Protein AF-A0AAD9D546-F1 (afdb_monomer)

pLDDT: mean 74.04, std 23.68, range [34.44, 97.94]

Radius of gyration: 30.93 Å; Cα contacts (8 Å, |Δi|>4): 298; chains: 1; bounding box: 87×45×92 Å

Solvent-accessible surface area (backbone atoms only — not comparable to full-atom values): 16638 Å² total; per-residue (Å²): 115,49,76,66,42,80,44,63,39,98,86,68,54,48,27,33,31,32,26,31,54,48,77,82,74,28,45,16,51,57,34,34,33,40,31,78,87,72,52,68,55,58,43,43,26,52,81,49,37,70,73,52,84,59,70,79,79,76,79,73,76,80,82,83,76,90,82,88,79,88,84,84,89,80,88,85,89,78,88,82,83,88,82,82,86,90,81,81,86,84,88,79,79,85,79,90,78,88,77,85,82,82,89,84,86,82,83,80,87,80,77,90,78,90,77,82,84,80,90,75,90,77,87,76,87,74,90,75,91,76,90,74,80,87,77,84,76,83,76,83,78,78,80,92,68,82,82,69,76,69,63,74,76,53,73,60,71,78,94,69,53,64,50,39,67,71,90,59,70,83,49,44,50,80,62,88,49,56,70,60,34,43,57,56,58,70,69,60,50,74,69,39,61,32,34,35,55,44,94,88,72,46,42,23,32,26,33,32,45,44,59,91,31,84,67,76,94,66,20,28,42,30,28,35,42,37,93,86,64,48,68,50,76,46,47,57,96,44,39,58,81,33,51,31,47,60,47,77,92,120

Secondary structure (DSSP, 8-state):
-EEEEEEE-TTS-EEEEEEEE-TTS-EEEEEEEEETTS-EEEEEEETTEESS----------------------------------------------------------------------------------------------TTGGGSS---S--PPTT-B---GGGEE--SSHHHHHHHHHT--TT-EEEEE-TTS-EEEEEEEEEEE-SSTT-EEEEE-STT--EEEEEGGGHHHHEEEEP---

Organism: NCBI:txid267567

Sequence (250 aa):
MVVSLPWTDHAGNAGHYTGEVNTLIQPHGSGAIQYDCGTVVKGSWNNGNPTARTSPVVEKEVIKKAVAVEAAKTDGAAATASGNAPTSRKKGDEKKSSSKPSNLPTKTKSSRKKSRGHSNNMAMEDKLSTTNATKSTSLTQPTAQPSLDRLSELDGPPNFDLVDTLNSTKYQIIESNPTKALQLIHQLRIHDFAWILRSSREWTYAIIADFPVESGEEVSIRFVIDKFGSTKTLKMKHWAKCIRLVDKSH

Foldseek 3Di:
DDWQCWAAAPVRFIFGKDDDADLLRAQAAWIWTQTPVRFIDGAGDDRNHHPDCPPRPPVPPPPDDDDDDDDDDDDDDDDDDDDDDDDDDDDDDDDDDDDDDDDDDDDDDDDDDDDDDDDDDDDDDDDDDDDDDDDDDDDDDDDDDDDDVVVVVPPPQPPAAQFDWDPDCPFWDQDPDLVVLLVVVVPDDAQAWKFFQDPVRTTTIWGWSDFPDCDDQQTWTKIQRHPVRDIDIDGSVCRSPTITHTDRPD

Nearest PDB structures (foldseek):
  9c5g-assembly1_A  TM=3.878E-01  e=3.536E-01  Rhizobium leguminosarum
  8tpk-assembly1_A  TM=4.345E-01  e=5.647E+00  Caulobacter vibrioides NA1000
  3dzo-assembly1_A  TM=3.990E-01  e=2.517E+00  Toxoplasma gondii

Structure (mmCIF, N/CA/C/O backbone):
data_AF-A0AAD9D546-F1
#
_entry.id   AF-A0AAD9D546-F1
#
loop_
_atom_site.group_PDB
_atom_site.id
_atom_site.type_symbol
_atom_site.label_atom_id
_atom_site.label_alt_id
_atom_site.label_comp_id
_atom_site.label_asym_id
_atom_site.label_entity_id
_atom_site.label_seq_id
_atom_site.pdbx_PDB_ins_code
_atom_site.Cartn_x
_atom_site.Cartn_y
_atom_site.Cartn_z
_atom_site.occupancy
_atom_site.B_iso_or_equiv
_atom_site.auth_seq_id
_atom_site.auth_comp_id
_atom_site.auth_asym_id
_atom_site.auth_atom_id
_atom_site.pdbx_PDB_model_num
ATOM 1 N N . MET A 1 1 ? -3.801 -7.000 -11.024 1.00 84.25 1 MET A N 1
ATOM 2 C CA . MET A 1 1 ? -3.022 -6.253 -12.030 1.00 84.25 1 MET A CA 1
ATOM 3 C C . MET A 1 1 ? -2.737 -4.863 -11.480 1.00 84.25 1 MET A C 1
ATOM 5 O O . MET A 1 1 ? -3.635 -4.291 -10.875 1.00 84.25 1 MET A O 1
ATOM 9 N N . VAL A 1 2 ? -1.512 -4.367 -11.633 1.00 87.50 2 VAL A N 1
ATOM 10 C CA . VAL A 1 2 ? -1.087 -3.000 -11.297 1.00 87.50 2 VAL A CA 1
ATOM 11 C C . VAL A 1 2 ? -0.909 -2.191 -12.578 1.00 87.50 2 VAL A C 1
ATOM 13 O O . VAL A 1 2 ? -0.609 -2.761 -13.630 1.00 87.50 2 VAL A O 1
ATOM 16 N N . VAL A 1 3 ? -1.082 -0.876 -12.479 1.00 92.75 3 VAL A N 1
ATOM 17 C CA . VAL A 1 3 ? -0.841 0.075 -13.569 1.00 92.75 3 VAL A CA 1
ATOM 18 C C . VAL A 1 3 ? 0.238 1.044 -13.105 1.00 92.75 3 VAL A C 1
ATOM 20 O O . VAL A 1 3 ? 0.103 1.629 -12.035 1.00 92.75 3 VAL A O 1
ATOM 23 N N . SER A 1 4 ? 1.298 1.196 -13.902 1.00 91.38 4 SER A N 1
ATOM 24 C CA . SER A 1 4 ? 2.386 2.156 -13.664 1.00 91.38 4 SER A CA 1
ATOM 25 C C . SER A 1 4 ? 3.130 2.005 -12.318 1.00 91.38 4 SER A C 1
ATOM 27 O O . SER A 1 4 ? 3.448 2.992 -11.659 1.00 91.38 4 SER A O 1
ATOM 29 N N . LEU A 1 5 ? 3.442 0.771 -11.908 1.00 92.38 5 LEU A N 1
ATOM 30 C CA . LEU A 1 5 ? 4.272 0.475 -10.734 1.00 92.38 5 LEU A CA 1
ATOM 31 C C . LEU A 1 5 ? 5.745 0.852 -11.004 1.00 92.38 5 LEU A C 1
ATOM 33 O O . LEU A 1 5 ? 6.353 0.226 -11.874 1.00 92.38 5 LEU A O 1
ATOM 37 N N . PRO A 1 6 ? 6.360 1.798 -10.271 1.00 94.88 6 PRO A N 1
ATOM 38 C CA . PRO A 1 6 ? 7.787 2.078 -10.409 1.00 94.88 6 PRO A CA 1
ATOM 39 C C . PRO A 1 6 ? 8.615 0.841 -10.037 1.00 94.88 6 PRO A C 1
ATOM 41 O O . PRO A 1 6 ? 8.446 0.263 -8.962 1.00 94.88 6 PRO A O 1
ATOM 44 N N . TRP A 1 7 ? 9.506 0.423 -10.934 1.00 96.19 7 TRP A N 1
ATOM 45 C CA . TRP A 1 7 ? 10.327 -0.773 -10.774 1.00 96.19 7 TRP A CA 1
ATOM 46 C C . TRP A 1 7 ? 11.736 -0.559 -11.326 1.00 96.19 7 TRP A C 1
ATOM 48 O O . TRP A 1 7 ? 11.926 0.088 -12.353 1.00 96.19 7 TRP A O 1
ATOM 58 N N . THR A 1 8 ? 12.730 -1.142 -10.659 1.00 95.69 8 THR A N 1
ATOM 59 C CA . THR A 1 8 ? 14.117 -1.187 -11.132 1.00 95.69 8 THR A CA 1
ATOM 60 C C . THR A 1 8 ? 14.511 -2.643 -11.307 1.00 95.69 8 THR A C 1
ATOM 62 O O . THR A 1 8 ? 14.408 -3.435 -10.369 1.00 95.69 8 THR A O 1
ATOM 65 N N . ASP A 1 9 ? 14.924 -3.017 -12.516 1.00 93.00 9 ASP A N 1
ATOM 66 C CA . ASP A 1 9 ? 15.379 -4.380 -12.778 1.00 93.00 9 ASP A CA 1
ATOM 67 C C . ASP A 1 9 ? 16.748 -4.673 -12.129 1.00 93.00 9 ASP A C 1
ATOM 69 O O . ASP A 1 9 ? 17.416 -3.797 -11.578 1.00 93.00 9 ASP A O 1
ATOM 73 N N . HIS A 1 10 ? 17.194 -5.930 -12.191 1.00 89.81 10 HIS A N 1
ATOM 74 C CA . HIS A 1 10 ? 18.485 -6.349 -11.628 1.00 89.81 10 HIS A CA 1
ATOM 75 C C . HIS A 1 10 ? 19.703 -5.698 -12.307 1.00 89.81 10 HIS A C 1
ATOM 77 O O . HIS A 1 10 ? 20.804 -5.754 -11.761 1.00 89.81 10 HIS A O 1
ATOM 83 N N . ALA A 1 11 ? 19.527 -5.115 -13.496 1.00 90.25 11 ALA A N 1
ATOM 84 C CA . ALA A 1 11 ? 20.565 -4.381 -14.207 1.00 90.25 11 ALA A CA 1
ATOM 85 C C . ALA A 1 11 ? 20.597 -2.891 -13.813 1.00 90.25 11 ALA A C 1
ATOM 87 O O . ALA A 1 11 ? 21.464 -2.160 -14.288 1.00 90.25 11 ALA A O 1
ATOM 88 N N . GLY A 1 12 ? 19.698 -2.445 -12.928 1.00 94.56 12 GLY A N 1
ATOM 89 C CA . GLY A 1 12 ? 19.617 -1.062 -12.469 1.00 94.56 12 GLY A CA 1
ATOM 90 C C . GLY A 1 12 ? 18.812 -0.150 -13.394 1.00 94.56 12 GLY A C 1
ATOM 91 O O . GLY A 1 12 ? 18.813 1.062 -13.184 1.00 94.56 12 GLY A O 1
ATOM 92 N N . ASN A 1 13 ? 18.118 -0.691 -14.399 1.00 94.75 13 ASN A N 1
ATOM 93 C CA . ASN A 1 13 ? 17.282 0.114 -15.283 1.00 94.75 13 ASN A CA 1
ATOM 94 C C . ASN A 1 13 ? 15.928 0.360 -14.613 1.00 94.75 13 ASN A C 1
ATOM 96 O O . ASN A 1 13 ? 15.206 -0.588 -14.288 1.00 94.75 13 ASN A O 1
ATOM 100 N N . ALA A 1 14 ? 15.593 1.632 -14.411 1.00 96.62 14 ALA A N 1
ATOM 101 C CA . ALA A 1 14 ? 14.315 2.053 -13.855 1.00 96.62 14 ALA A CA 1
ATOM 102 C C . ALA A 1 14 ? 13.243 2.206 -14.947 1.00 96.62 14 ALA A C 1
ATOM 104 O O . ALA A 1 14 ? 13.537 2.525 -16.105 1.00 96.62 14 ALA A O 1
ATOM 105 N N . GLY A 1 15 ? 11.997 1.935 -14.572 1.00 96.88 15 GLY A N 1
ATOM 106 C CA . GLY A 1 15 ? 10.837 2.072 -15.436 1.00 96.88 15 GLY A CA 1
ATOM 107 C C . GLY A 1 15 ? 9.519 1.891 -14.693 1.00 96.88 15 GLY A C 1
ATOM 108 O O . GLY A 1 15 ? 9.477 1.733 -13.473 1.00 96.88 15 GLY A O 1
ATOM 109 N N . HIS A 1 16 ? 8.433 1.879 -15.457 1.00 97.50 16 HIS A N 1
ATOM 110 C CA . HIS A 1 16 ? 7.070 1.745 -14.959 1.00 97.50 16 HIS A CA 1
ATOM 111 C C . HIS A 1 16 ? 6.459 0.443 -15.469 1.00 97.50 16 HIS A C 1
ATOM 113 O O . HIS A 1 16 ? 6.281 0.238 -16.672 1.00 97.50 16 HIS A O 1
ATOM 119 N N . TYR A 1 17 ? 6.159 -0.464 -14.546 1.00 97.31 17 TYR A N 1
ATOM 120 C CA . TYR A 1 17 ? 5.595 -1.773 -14.823 1.00 97.31 17 TYR A CA 1
ATOM 121 C C . TYR A 1 17 ? 4.063 -1.753 -14.778 1.00 97.31 17 TYR A C 1
ATOM 123 O O . TYR A 1 17 ? 3.446 -1.218 -13.861 1.00 97.31 17 TYR A O 1
ATOM 131 N N . THR A 1 18 ? 3.435 -2.391 -15.758 1.00 97.44 18 THR A N 1
ATOM 132 C CA . THR A 1 18 ? 1.991 -2.614 -15.828 1.00 97.44 18 THR A CA 1
ATOM 133 C C . THR A 1 18 ? 1.742 -4.095 -16.080 1.00 97.44 18 THR A C 1
ATOM 135 O O . THR A 1 18 ? 2.204 -4.644 -17.080 1.00 97.44 18 THR A O 1
ATOM 138 N N . GLY A 1 19 ? 1.021 -4.762 -15.181 1.00 96.81 19 GLY A N 1
ATOM 139 C CA . GLY A 1 19 ? 0.814 -6.206 -15.272 1.00 96.81 19 GLY A CA 1
ATOM 140 C C . GLY A 1 19 ? 0.468 -6.869 -13.949 1.00 96.81 19 GLY A C 1
ATOM 141 O O . GLY A 1 19 ? -0.010 -6.241 -13.005 1.00 96.81 19 GLY A O 1
ATOM 142 N N . GLU A 1 20 ? 0.664 -8.173 -13.881 1.00 96.00 20 GLU A N 1
ATOM 143 C CA . GLU A 1 20 ? 0.500 -8.952 -12.657 1.00 96.00 20 GLU A CA 1
ATOM 144 C C . GLU A 1 20 ? 1.692 -8.743 -11.705 1.00 96.00 20 GLU A C 1
ATOM 146 O O . GLU A 1 20 ? 2.807 -8.427 -12.124 1.00 96.00 20 GLU A O 1
ATOM 151 N N . VAL A 1 21 ? 1.459 -8.867 -10.400 1.00 96.25 21 VAL A N 1
ATOM 152 C CA . VAL A 1 21 ? 2.512 -8.805 -9.374 1.00 96.25 21 VAL A CA 1
ATOM 153 C C . VAL A 1 21 ? 2.274 -9.902 -8.347 1.00 96.25 21 VAL A C 1
ATOM 155 O O . VAL A 1 21 ? 1.139 -10.350 -8.169 1.00 96.25 21 VAL A O 1
ATOM 158 N N . ASN A 1 22 ? 3.342 -10.350 -7.690 1.00 94.31 22 ASN A N 1
ATOM 159 C CA . ASN A 1 22 ? 3.261 -11.326 -6.604 1.00 94.31 22 ASN A CA 1
ATOM 160 C C . ASN A 1 22 ? 2.893 -10.655 -5.260 1.00 94.31 22 ASN A C 1
ATOM 162 O O . ASN A 1 22 ? 2.715 -9.441 -5.171 1.00 94.31 22 ASN A O 1
ATOM 166 N N . THR A 1 23 ? 2.826 -11.444 -4.184 1.00 84.94 23 THR A N 1
ATOM 167 C CA . THR A 1 23 ? 2.506 -10.981 -2.815 1.00 84.94 23 THR A CA 1
ATOM 168 C C . THR A 1 23 ? 3.542 -10.028 -2.202 1.00 84.94 23 THR A C 1
ATOM 170 O O . THR A 1 23 ? 3.295 -9.430 -1.154 1.00 84.94 23 THR A O 1
ATOM 173 N N . LEU A 1 24 ? 4.707 -9.880 -2.840 1.00 86.06 24 LEU A N 1
ATOM 174 C CA . LEU A 1 24 ? 5.769 -8.949 -2.461 1.00 86.06 24 LEU A CA 1
ATOM 175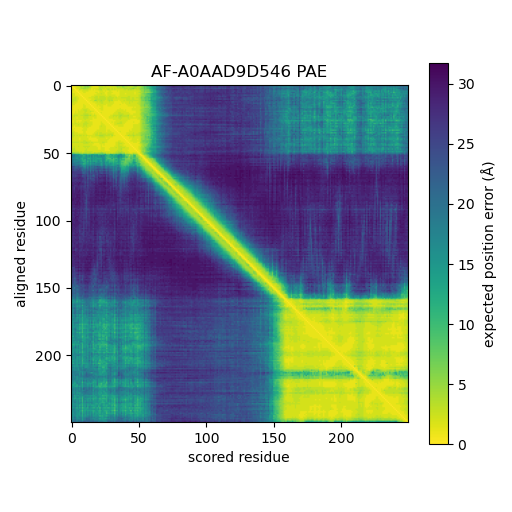 C C . LEU A 1 24 ? 5.752 -7.669 -3.311 1.00 86.06 24 LEU A C 1
ATOM 177 O O . LEU A 1 24 ? 6.693 -6.884 -3.229 1.00 86.06 24 LEU A O 1
ATOM 181 N N . ILE A 1 25 ? 4.709 -7.455 -4.124 1.00 91.12 25 ILE A N 1
ATOM 182 C CA . ILE A 1 25 ? 4.589 -6.312 -5.045 1.00 91.12 25 ILE A CA 1
ATOM 183 C C . ILE A 1 25 ? 5.750 -6.280 -6.059 1.00 91.12 25 ILE A C 1
ATOM 185 O O . ILE A 1 25 ? 6.207 -5.231 -6.500 1.00 91.12 25 ILE A O 1
ATOM 189 N N . GLN A 1 26 ? 6.241 -7.454 -6.459 1.00 95.38 26 GLN A N 1
ATOM 190 C CA . GLN A 1 26 ? 7.231 -7.576 -7.527 1.00 95.38 26 GLN A CA 1
ATOM 191 C C . GLN A 1 26 ? 6.532 -7.966 -8.834 1.00 95.38 26 GLN A C 1
ATOM 193 O O . GLN A 1 26 ? 5.638 -8.820 -8.792 1.00 95.38 26 GLN A O 1
ATOM 198 N N . PRO A 1 27 ? 6.954 -7.427 -9.994 1.00 97.19 27 PRO A N 1
ATOM 199 C CA . PRO A 1 27 ? 6.510 -7.887 -11.307 1.00 97.19 27 PRO A CA 1
ATOM 200 C C . PRO A 1 27 ? 6.536 -9.416 -11.421 1.00 97.19 27 PRO A C 1
ATOM 202 O O . PRO A 1 27 ? 7.573 -10.054 -11.209 1.00 97.19 27 PRO A O 1
ATOM 205 N N . HIS A 1 28 ? 5.390 -10.018 -11.723 1.00 97.25 28 HIS A N 1
ATOM 206 C CA . HIS A 1 28 ? 5.226 -11.468 -11.832 1.00 97.25 28 HIS A CA 1
ATOM 207 C C . HIS A 1 28 ? 4.102 -11.789 -12.827 1.00 97.25 28 HIS A C 1
ATOM 209 O O . HIS A 1 28 ? 3.230 -10.959 -13.026 1.00 97.25 28 HIS A O 1
ATOM 215 N N . GLY A 1 29 ? 4.080 -12.968 -13.445 1.00 96.00 29 GLY A N 1
ATOM 216 C CA . GLY A 1 29 ? 3.020 -13.333 -14.391 1.00 96.00 29 GLY A CA 1
ATOM 217 C C . GLY A 1 29 ? 3.121 -12.549 -15.700 1.00 96.00 29 GLY A C 1
ATOM 218 O O . GLY A 1 29 ? 4.219 -12.375 -16.218 1.00 96.00 29 GLY A O 1
ATOM 219 N N . SER A 1 30 ? 2.009 -12.101 -16.278 1.00 96.19 30 SER A N 1
ATOM 220 C CA . SER A 1 30 ? 2.028 -11.358 -17.553 1.00 96.19 30 SER A CA 1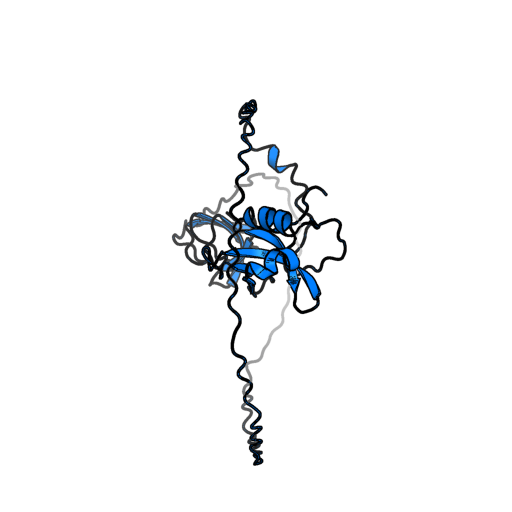
ATOM 221 C C . SER A 1 30 ? 2.086 -9.841 -17.345 1.00 96.19 30 SER A C 1
ATOM 223 O O . SER A 1 30 ? 1.305 -9.282 -16.571 1.00 96.19 30 SER A O 1
ATOM 225 N N . GLY A 1 31 ? 2.971 -9.149 -18.072 1.00 96.19 31 GLY A N 1
ATOM 226 C CA . GLY A 1 31 ? 3.080 -7.693 -17.976 1.00 96.19 31 GLY A CA 1
ATOM 227 C C . GLY A 1 31 ? 4.065 -7.033 -18.937 1.00 96.19 31 GLY A C 1
ATOM 228 O O . GLY A 1 31 ? 4.689 -7.668 -19.791 1.00 96.19 31 GLY A O 1
ATOM 229 N N . ALA A 1 32 ? 4.199 -5.721 -18.788 1.00 96.25 32 ALA A N 1
ATOM 230 C CA . ALA A 1 32 ? 5.093 -4.876 -19.561 1.00 96.25 32 ALA A CA 1
ATOM 231 C C . ALA A 1 32 ? 5.767 -3.842 -18.658 1.00 96.25 32 ALA A C 1
ATOM 233 O O . ALA A 1 32 ? 5.091 -3.221 -17.844 1.00 96.25 32 ALA A O 1
ATOM 234 N N . ILE A 1 33 ? 7.068 -3.621 -18.829 1.00 96.75 33 ILE A N 1
ATOM 235 C CA . ILE A 1 33 ? 7.764 -2.469 -18.246 1.00 96.75 33 ILE A CA 1
ATOM 236 C C . ILE A 1 33 ? 8.093 -1.468 -19.352 1.00 96.75 33 ILE A C 1
ATOM 238 O O . ILE A 1 33 ? 8.574 -1.855 -20.419 1.00 96.75 33 ILE A O 1
ATOM 242 N N . GLN A 1 34 ? 7.832 -0.191 -19.102 1.00 97.12 34 GLN A N 1
ATOM 243 C CA . GLN A 1 34 ? 8.332 0.917 -19.906 1.00 97.12 34 GLN A CA 1
ATOM 244 C C . GLN A 1 34 ? 9.497 1.554 -19.155 1.00 97.12 34 GLN A C 1
ATOM 246 O O . GLN A 1 34 ? 9.297 2.185 -18.121 1.00 97.12 34 GLN A O 1
ATOM 251 N N . TYR A 1 35 ? 10.711 1.347 -19.650 1.00 96.94 35 TYR A N 1
ATOM 252 C CA . TYR A 1 35 ? 11.911 1.951 -19.084 1.00 96.94 35 TYR A CA 1
ATOM 253 C C . TYR A 1 35 ? 11.980 3.444 -19.400 1.00 96.94 35 TYR A C 1
ATOM 255 O O . TYR A 1 35 ? 11.460 3.898 -20.422 1.00 96.94 35 TYR A O 1
ATOM 263 N N . ASP A 1 36 ? 12.715 4.189 -18.578 1.00 94.56 36 ASP A N 1
ATOM 264 C CA . ASP A 1 36 ? 12.902 5.636 -18.751 1.00 94.56 36 ASP A CA 1
ATOM 265 C C . ASP A 1 36 ? 13.620 5.990 -20.069 1.00 94.56 36 ASP A C 1
ATOM 267 O O . ASP A 1 36 ? 13.465 7.084 -20.603 1.00 94.56 36 ASP A O 1
ATOM 271 N N . CYS A 1 37 ? 14.357 5.040 -20.658 1.00 93.06 37 CYS A N 1
ATOM 272 C CA . CYS A 1 37 ? 14.958 5.176 -21.988 1.00 93.06 37 CYS A CA 1
ATOM 273 C C . CYS A 1 37 ? 13.957 5.013 -23.152 1.00 93.06 37 CYS A C 1
ATOM 275 O O . CYS A 1 37 ? 14.368 4.963 -24.310 1.00 93.06 37 CYS A O 1
ATOM 277 N N . GLY A 1 38 ? 12.660 4.861 -22.863 1.00 94.75 38 GLY A N 1
ATOM 278 C CA . GLY A 1 38 ? 11.594 4.645 -23.846 1.00 94.75 38 GLY A CA 1
ATOM 279 C C . GLY A 1 38 ? 11.465 3.199 -24.332 1.00 94.75 38 GLY A C 1
ATOM 280 O O . GLY A 1 38 ? 10.536 2.879 -25.071 1.00 94.75 38 GLY A O 1
ATOM 281 N N . THR A 1 39 ? 12.359 2.301 -23.910 1.00 94.12 39 THR A N 1
ATOM 282 C CA . THR A 1 39 ? 12.273 0.881 -24.273 1.00 94.12 39 THR A CA 1
ATOM 283 C C . THR A 1 39 ? 11.117 0.222 -23.528 1.00 94.12 39 THR A C 1
ATOM 285 O O . THR A 1 39 ? 11.025 0.322 -22.306 1.00 94.12 39 THR A O 1
ATOM 288 N N . VAL A 1 40 ? 10.262 -0.505 -24.248 1.00 95.12 40 VAL A N 1
ATOM 289 C CA . VAL A 1 40 ? 9.168 -1.279 -23.652 1.00 95.12 40 VAL A CA 1
ATOM 290 C C . VAL A 1 40 ? 9.487 -2.765 -23.747 1.00 95.12 40 VAL A C 1
ATOM 292 O O . VAL A 1 40 ? 9.638 -3.307 -24.841 1.00 95.12 40 VAL A O 1
ATOM 295 N N . VAL A 1 41 ? 9.554 -3.445 -22.604 1.00 94.38 41 VAL A N 1
ATOM 296 C CA . VAL A 1 41 ? 9.740 -4.899 -22.537 1.00 94.38 41 VAL A CA 1
ATOM 297 C C . VAL A 1 41 ? 8.442 -5.542 -22.075 1.00 94.38 41 VAL A C 1
ATOM 299 O O . VAL A 1 41 ? 8.024 -5.376 -20.931 1.00 94.38 41 VAL A O 1
ATOM 302 N N . LYS A 1 42 ? 7.804 -6.284 -22.985 1.00 95.56 42 LYS A N 1
ATOM 303 C CA . LYS A 1 42 ? 6.582 -7.062 -22.736 1.00 95.56 42 LYS A CA 1
ATOM 304 C C . LYS A 1 42 ? 6.931 -8.542 -22.599 1.00 95.56 42 LYS A C 1
ATOM 306 O O . LYS A 1 42 ? 7.755 -9.052 -23.363 1.00 95.56 42 LYS A O 1
ATOM 311 N N . GLY A 1 43 ? 6.284 -9.244 -21.675 1.00 94.81 43 GLY A N 1
ATOM 312 C CA . GLY A 1 43 ? 6.452 -10.688 -21.547 1.00 94.81 43 GLY A CA 1
ATOM 313 C C . GLY A 1 43 ? 5.943 -11.260 -20.233 1.00 94.81 43 GLY A C 1
ATOM 314 O O . GLY A 1 43 ? 5.167 -10.634 -19.511 1.00 94.81 43 GLY A O 1
ATOM 315 N N . SER A 1 44 ? 6.400 -12.475 -19.945 1.00 95.94 44 SER A N 1
ATOM 316 C CA . SER A 1 44 ? 6.228 -13.098 -18.637 1.00 95.94 44 SER A CA 1
ATOM 317 C C . SER A 1 44 ? 7.308 -12.609 -17.675 1.00 95.94 44 SER A C 1
ATOM 319 O O . SER A 1 44 ? 8.466 -12.449 -18.062 1.00 95.94 44 SER A O 1
ATOM 321 N N . TRP A 1 45 ? 6.929 -12.387 -16.425 1.00 96.00 45 TRP A N 1
ATOM 322 C CA . TRP A 1 45 ? 7.754 -11.882 -15.341 1.00 96.00 45 TRP A CA 1
ATOM 323 C C . TRP A 1 45 ? 7.771 -12.894 -14.201 1.00 96.00 45 TRP A C 1
ATOM 325 O O . TRP A 1 45 ? 6.766 -13.529 -13.892 1.00 96.00 45 TRP A O 1
ATOM 335 N N . ASN A 1 46 ? 8.917 -13.041 -13.548 1.00 96.00 46 ASN A N 1
ATOM 336 C CA . ASN A 1 46 ? 9.064 -13.880 -12.373 1.00 96.00 46 ASN A CA 1
ATOM 337 C C . ASN A 1 46 ? 9.921 -13.162 -11.330 1.00 96.00 46 ASN A C 1
ATOM 339 O O . ASN A 1 46 ? 11.133 -13.017 -11.501 1.00 96.00 46 ASN A O 1
ATOM 343 N N . ASN A 1 47 ? 9.271 -12.705 -10.258 1.00 95.50 47 ASN A N 1
ATOM 344 C CA . ASN A 1 47 ? 9.906 -12.064 -9.104 1.00 95.50 47 ASN A CA 1
ATOM 345 C C . ASN A 1 47 ? 10.807 -10.892 -9.525 1.00 95.50 47 ASN A C 1
ATOM 347 O O . ASN A 1 47 ? 11.979 -10.820 -9.158 1.00 95.50 47 ASN A O 1
ATOM 351 N N . GLY A 1 48 ? 10.261 -10.005 -10.359 1.00 94.56 48 GLY A N 1
ATOM 352 C CA . GLY A 1 48 ? 10.939 -8.804 -10.834 1.00 94.56 48 GLY A CA 1
ATOM 353 C C . GLY A 1 48 ? 11.786 -8.970 -12.092 1.00 94.56 48 GLY A C 1
ATOM 354 O O . GLY A 1 48 ? 12.352 -7.984 -12.558 1.00 94.56 48 GLY A O 1
ATOM 355 N N . ASN A 1 49 ? 11.878 -10.183 -12.648 1.00 94.06 49 ASN A N 1
ATOM 356 C CA . ASN A 1 49 ? 12.729 -10.475 -13.801 1.00 94.06 49 ASN A CA 1
ATOM 357 C C . ASN A 1 49 ? 11.917 -10.982 -15.001 1.00 94.06 49 ASN A C 1
ATOM 359 O O . ASN A 1 49 ? 11.099 -11.890 -14.828 1.00 94.06 49 ASN A O 1
ATOM 363 N N . PRO A 1 50 ? 12.152 -10.474 -16.222 1.00 93.00 50 PRO A N 1
ATOM 364 C CA . PRO A 1 50 ? 11.506 -11.003 -17.417 1.00 93.00 50 PRO A CA 1
ATOM 365 C C . PRO A 1 50 ? 12.005 -12.431 -17.704 1.00 93.00 50 PRO A C 1
ATOM 367 O O . PRO A 1 50 ? 13.208 -12.685 -17.769 1.00 93.00 50 PRO A O 1
ATOM 370 N N . THR A 1 51 ? 11.080 -13.384 -17.843 1.00 90.38 51 THR A N 1
ATOM 371 C CA . THR A 1 51 ? 11.365 -14.830 -17.951 1.00 90.38 51 THR A CA 1
ATOM 372 C C . THR A 1 51 ? 11.793 -15.244 -19.358 1.00 90.38 51 THR A C 1
ATOM 374 O O . THR A 1 51 ? 12.552 -16.194 -19.522 1.00 90.38 51 THR A O 1
ATOM 377 N N . ALA A 1 52 ? 11.352 -14.511 -20.377 1.00 75.75 52 ALA A N 1
ATOM 378 C CA . ALA A 1 52 ? 11.824 -14.661 -21.742 1.00 75.75 52 ALA A CA 1
ATOM 379 C C . ALA A 1 52 ? 12.371 -13.317 -22.211 1.00 75.75 52 ALA A C 1
ATOM 381 O O . ALA A 1 52 ? 11.707 -12.287 -22.079 1.00 75.75 52 ALA A O 1
ATOM 382 N N . ARG A 1 53 ? 13.575 -13.327 -22.792 1.00 62.25 53 ARG A N 1
ATOM 383 C CA . ARG A 1 53 ? 14.018 -12.218 -23.636 1.00 62.25 53 ARG A CA 1
ATOM 384 C C . ARG A 1 53 ? 13.148 -12.259 -24.883 1.00 62.25 53 ARG A C 1
ATOM 386 O O . ARG A 1 53 ? 13.531 -12.868 -25.878 1.00 62.25 53 ARG A O 1
ATOM 393 N N . THR A 1 54 ? 11.968 -11.652 -24.828 1.00 58.62 54 THR A N 1
ATOM 394 C CA . THR A 1 54 ? 11.309 -11.201 -26.046 1.00 58.62 54 THR A CA 1
ATOM 395 C C . THR A 1 54 ? 12.327 -10.270 -26.681 1.00 58.62 54 THR A C 1
ATOM 397 O O . THR A 1 54 ? 12.642 -9.227 -26.103 1.00 58.62 54 THR A O 1
ATOM 400 N N . SER A 1 55 ? 12.968 -10.712 -27.766 1.00 58.19 55 SER A N 1
ATOM 401 C CA . SER A 1 55 ? 13.927 -9.894 -28.501 1.00 58.19 55 SER A CA 1
ATOM 402 C C . SER A 1 55 ? 13.314 -8.508 -28.651 1.00 58.19 55 SER A C 1
ATOM 404 O O . SER A 1 55 ? 12.137 -8.447 -29.020 1.00 58.19 55 SER A O 1
ATOM 406 N N . PRO A 1 56 ? 14.032 -7.426 -28.297 1.00 58.69 56 PRO A N 1
ATOM 407 C CA . PRO A 1 56 ? 13.472 -6.092 -28.382 1.00 58.69 56 PRO A CA 1
ATOM 408 C C . PRO A 1 56 ? 12.957 -5.933 -29.803 1.00 58.69 56 PRO A C 1
ATOM 410 O O . PRO A 1 56 ? 13.737 -5.942 -30.759 1.00 58.69 56 PRO A O 1
ATOM 413 N N . VAL A 1 57 ? 11.634 -5.863 -29.947 1.00 56.97 57 VAL A N 1
ATOM 414 C CA . VAL A 1 57 ? 11.026 -5.395 -31.179 1.00 56.97 57 VAL A CA 1
ATOM 415 C C . VAL A 1 57 ? 11.367 -3.921 -31.160 1.00 56.97 57 VAL A C 1
ATOM 417 O O . VAL A 1 57 ? 10.648 -3.104 -30.595 1.00 56.97 57 VAL A O 1
ATOM 420 N N . VAL A 1 58 ? 12.564 -3.601 -31.655 1.00 61.34 58 VAL A N 1
ATOM 421 C CA . VAL A 1 58 ? 12.922 -2.240 -32.006 1.00 61.34 58 VAL A CA 1
ATOM 422 C C . VAL A 1 58 ? 11.990 -1.932 -33.159 1.00 61.34 58 VAL A C 1
ATOM 424 O O . VAL A 1 58 ? 12.297 -2.204 -34.320 1.00 61.34 58 VAL A O 1
ATOM 427 N N . GLU A 1 59 ? 10.803 -1.453 -32.816 1.00 59.91 59 GLU A N 1
ATOM 428 C CA . GLU A 1 59 ? 9.868 -0.851 -33.739 1.00 59.91 59 GLU A CA 1
ATOM 429 C C . GLU A 1 59 ? 10.552 0.444 -34.182 1.00 59.91 59 GLU A C 1
ATOM 431 O O . GLU A 1 59 ? 10.357 1.524 -33.635 1.00 59.91 59 GLU A O 1
ATOM 436 N N . LYS A 1 60 ? 11.514 0.297 -35.104 1.00 52.22 60 LYS A N 1
ATOM 437 C CA . LYS A 1 60 ? 12.082 1.408 -35.848 1.00 52.22 60 LYS A CA 1
ATOM 438 C C . LYS A 1 60 ? 10.924 1.935 -36.671 1.00 52.22 60 LYS A C 1
ATOM 440 O O . LYS A 1 60 ? 10.708 1.471 -37.790 1.00 52.22 60 LYS A O 1
ATOM 445 N N . GLU A 1 61 ? 10.171 2.873 -36.111 1.00 55.78 61 GLU A N 1
ATOM 446 C CA . GLU A 1 61 ? 9.330 3.741 -36.909 1.00 55.78 61 GLU A CA 1
ATOM 447 C C . GLU A 1 61 ? 10.226 4.373 -37.972 1.00 55.78 61 GLU A C 1
ATOM 449 O O . GLU A 1 61 ? 11.102 5.203 -37.717 1.00 55.78 61 GLU A O 1
ATOM 454 N N . VAL A 1 62 ? 10.041 3.891 -39.196 1.00 47.25 62 VAL A N 1
ATOM 455 C CA . VAL A 1 62 ? 10.614 4.449 -40.406 1.00 47.25 62 VAL A CA 1
ATOM 456 C C . VAL A 1 62 ? 9.899 5.777 -40.638 1.00 47.25 62 VAL A C 1
ATOM 458 O O . VAL A 1 62 ? 8.962 5.865 -41.428 1.00 47.25 62 VAL A O 1
ATOM 461 N N . ILE A 1 63 ? 10.349 6.836 -39.965 1.00 53.22 63 ILE A N 1
ATOM 462 C CA . ILE A 1 63 ? 10.014 8.208 -40.349 1.00 53.22 63 ILE A CA 1
ATOM 463 C C . ILE A 1 63 ? 10.827 8.524 -41.611 1.00 53.22 63 ILE A C 1
ATOM 465 O O . ILE A 1 63 ? 11.877 9.160 -41.587 1.00 53.22 63 ILE A O 1
ATOM 469 N N . LYS A 1 64 ? 10.348 8.029 -42.755 1.00 50.72 64 LYS A N 1
ATOM 470 C CA . LYS A 1 64 ? 10.712 8.558 -44.070 1.00 50.72 64 LYS A CA 1
ATOM 471 C C . LYS A 1 64 ? 9.818 9.760 -44.348 1.00 50.72 64 LYS A C 1
ATOM 473 O O . LYS A 1 64 ? 8.746 9.601 -44.923 1.00 50.72 64 LYS A O 1
ATOM 478 N N . LYS A 1 65 ? 10.281 10.964 -44.019 1.00 50.06 65 LYS A N 1
ATOM 479 C CA . LYS A 1 65 ? 9.939 12.156 -44.806 1.00 50.06 65 LYS A CA 1
ATOM 480 C C . LYS A 1 65 ? 11.186 12.997 -45.033 1.00 50.06 65 LYS A C 1
ATOM 482 O O . LYS A 1 65 ? 11.738 13.602 -44.125 1.00 50.06 65 LYS A O 1
ATOM 487 N N . ALA A 1 66 ? 11.614 12.955 -46.288 1.00 53.22 66 ALA A N 1
ATOM 488 C CA . ALA A 1 66 ? 12.633 13.792 -46.878 1.00 53.22 66 ALA A CA 1
ATOM 489 C C . ALA A 1 66 ? 12.131 15.234 -47.004 1.00 53.22 66 ALA A C 1
ATOM 491 O O . ALA A 1 66 ? 11.054 15.439 -47.557 1.00 53.22 66 ALA A O 1
ATOM 492 N N . VAL A 1 67 ? 12.948 16.201 -46.586 1.00 53.25 67 VAL A N 1
ATOM 493 C CA . VAL A 1 67 ? 13.159 17.459 -47.315 1.00 53.25 67 VAL A CA 1
ATOM 494 C C . VAL A 1 67 ? 14.630 17.826 -47.128 1.00 53.25 67 VAL A C 1
ATOM 496 O O . VAL A 1 67 ? 15.079 18.113 -46.023 1.00 53.25 67 VAL A O 1
ATOM 499 N N . ALA A 1 68 ? 15.378 17.745 -48.222 1.00 52.41 68 ALA A N 1
ATOM 500 C CA . ALA A 1 68 ? 16.717 18.291 -48.354 1.00 52.41 68 ALA A CA 1
ATOM 501 C C . ALA A 1 68 ? 16.608 19.761 -48.767 1.00 52.41 68 ALA A C 1
ATOM 503 O O . ALA A 1 68 ? 15.882 20.020 -49.719 1.00 52.4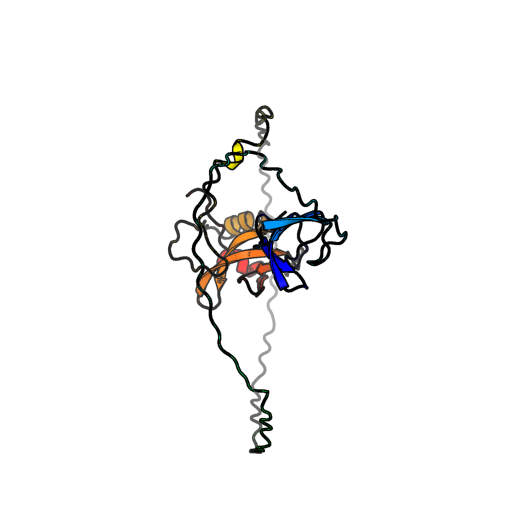1 68 ALA A O 1
ATOM 504 N N . VAL A 1 69 ? 17.351 20.664 -48.118 1.00 54.53 69 VAL A N 1
ATOM 505 C CA . VAL A 1 69 ? 18.112 21.750 -48.768 1.00 54.53 69 VAL A CA 1
ATOM 506 C C . VAL A 1 69 ? 19.310 22.103 -47.869 1.00 54.53 69 VAL A C 1
ATOM 508 O O . VAL A 1 69 ? 19.154 22.361 -46.679 1.00 54.53 69 VAL A O 1
ATOM 511 N N . GLU A 1 70 ? 20.485 22.021 -48.496 1.00 45.69 70 GLU A N 1
ATOM 512 C CA . GLU A 1 70 ? 21.778 22.704 -48.294 1.00 45.69 70 GLU A CA 1
ATOM 513 C C . GLU A 1 70 ? 21.805 23.982 -47.433 1.00 45.69 70 GLU A C 1
ATOM 515 O O . GLU A 1 70 ? 20.807 24.671 -47.296 1.00 45.69 70 GLU A O 1
ATOM 520 N N . ALA A 1 71 ? 22.915 24.513 -46.923 1.00 45.16 71 ALA A N 1
ATOM 521 C CA . ALA A 1 71 ? 24.319 24.154 -46.724 1.00 45.16 71 ALA A CA 1
ATOM 522 C C . ALA A 1 71 ? 24.904 25.359 -45.957 1.00 45.16 71 ALA A C 1
ATOM 524 O O . ALA A 1 71 ? 24.556 26.490 -46.282 1.00 45.16 71 ALA A O 1
ATOM 525 N N . ALA A 1 72 ? 25.811 25.161 -44.997 1.00 45.12 72 ALA A N 1
ATOM 526 C CA . ALA A 1 72 ? 26.839 26.158 -44.677 1.00 45.12 72 ALA A CA 1
ATOM 527 C C . ALA A 1 72 ? 27.908 25.577 -43.744 1.00 45.12 72 ALA A C 1
ATOM 529 O O . ALA A 1 72 ? 27.692 25.281 -42.574 1.00 45.12 72 ALA A O 1
ATOM 530 N N . LYS A 1 73 ? 29.075 25.444 -44.357 1.00 48.94 73 LYS A N 1
ATOM 531 C CA . LYS A 1 73 ? 30.434 25.300 -43.842 1.00 48.94 73 LYS A CA 1
ATOM 532 C C . LYS A 1 73 ? 30.757 26.331 -42.746 1.00 48.94 73 LYS A C 1
ATOM 534 O O . LYS A 1 73 ? 30.490 27.503 -42.970 1.00 48.94 73 LYS A O 1
ATOM 539 N N . THR A 1 74 ? 31.473 25.930 -41.694 1.00 43.22 74 THR A N 1
ATOM 540 C CA . THR A 1 74 ? 32.653 26.672 -41.201 1.00 43.22 74 THR A CA 1
ATOM 541 C C . THR A 1 74 ? 33.554 25.764 -40.374 1.00 43.22 74 THR A C 1
ATOM 543 O O . THR A 1 74 ? 33.128 25.154 -39.395 1.00 43.22 74 THR A O 1
ATOM 546 N N . ASP A 1 75 ? 34.805 25.715 -40.818 1.00 45.44 75 ASP A N 1
ATOM 547 C CA . ASP A 1 75 ? 35.980 25.140 -40.178 1.00 45.44 75 ASP A CA 1
ATOM 548 C C . ASP A 1 75 ? 36.350 25.869 -38.873 1.00 45.44 75 ASP A C 1
ATOM 550 O O . ASP A 1 75 ? 36.086 27.061 -38.717 1.00 45.44 75 ASP A O 1
ATOM 554 N N . GLY A 1 76 ? 37.032 25.175 -37.957 1.00 39.66 76 GLY A N 1
ATOM 555 C CA . GLY A 1 76 ? 37.584 25.792 -36.749 1.00 39.66 76 GLY A CA 1
ATOM 556 C C . GLY A 1 76 ? 38.312 24.809 -35.839 1.00 39.66 76 GLY A C 1
ATOM 557 O O . GLY A 1 76 ? 37.760 24.330 -34.855 1.00 39.66 76 GLY A O 1
ATOM 558 N N . ALA A 1 77 ? 39.556 24.498 -36.197 1.00 42.38 77 ALA A N 1
ATOM 559 C CA . ALA A 1 77 ? 40.495 23.671 -35.447 1.00 42.38 77 ALA A CA 1
ATOM 560 C C . ALA A 1 77 ? 41.003 24.337 -34.151 1.00 42.38 77 ALA A C 1
ATOM 562 O O . ALA A 1 77 ? 41.205 25.547 -34.130 1.00 42.38 77 ALA A O 1
ATOM 563 N N . ALA A 1 78 ? 41.319 23.531 -33.128 1.00 39.16 78 ALA A N 1
ATOM 564 C CA . ALA A 1 78 ? 42.679 23.350 -32.580 1.00 39.16 78 ALA A CA 1
ATOM 565 C C . ALA A 1 78 ? 42.676 22.823 -31.127 1.00 39.16 78 ALA A C 1
ATOM 567 O O . ALA A 1 78 ? 41.990 23.362 -30.270 1.00 39.16 78 ALA A O 1
ATOM 568 N N . ALA A 1 79 ? 43.485 21.771 -30.917 1.00 42.12 79 ALA A N 1
ATOM 569 C CA . ALA A 1 79 ? 44.346 21.423 -29.770 1.00 42.12 79 ALA A CA 1
ATOM 570 C C . ALA A 1 79 ? 43.972 21.942 -28.353 1.00 42.12 79 ALA A C 1
ATOM 572 O O . ALA A 1 79 ? 43.733 23.121 -28.137 1.00 42.12 79 ALA A O 1
ATOM 573 N N . THR A 1 80 ? 44.124 21.165 -27.272 1.00 41.03 80 THR A N 1
ATOM 574 C CA . THR A 1 80 ? 45.454 20.808 -26.740 1.00 41.03 80 THR A CA 1
ATOM 575 C C . THR A 1 80 ? 45.374 19.764 -25.607 1.00 41.03 80 THR A C 1
ATOM 577 O O . THR A 1 80 ? 44.481 19.782 -24.771 1.00 41.03 80 THR A O 1
ATOM 580 N N . ALA A 1 81 ? 46.371 18.883 -25.663 1.00 41.53 81 ALA A N 1
ATOM 581 C CA . ALA A 1 81 ? 46.974 17.905 -24.756 1.00 41.53 81 ALA A CA 1
ATOM 582 C C . ALA A 1 81 ? 46.696 17.832 -23.231 1.00 41.53 81 ALA A C 1
ATOM 584 O O . ALA A 1 81 ? 46.560 18.832 -22.540 1.00 41.53 81 ALA A O 1
ATOM 585 N N . SER A 1 82 ? 46.953 16.599 -22.747 1.00 38.75 82 SER A N 1
ATOM 586 C CA . SER A 1 82 ? 47.601 16.218 -21.469 1.00 38.75 82 SER A CA 1
ATOM 587 C C . SER A 1 82 ? 46.772 16.432 -20.191 1.00 38.75 82 SER A C 1
ATOM 589 O O . SER A 1 82 ? 46.169 17.472 -20.007 1.00 38.75 82 SER A O 1
ATOM 591 N N . GLY A 1 83 ? 46.707 15.539 -19.209 1.00 36.06 83 GLY A N 1
ATOM 592 C CA . GLY A 1 83 ? 47.507 14.378 -18.843 1.00 36.06 83 GLY A CA 1
ATOM 593 C C . GLY A 1 83 ? 47.185 14.024 -17.376 1.00 36.06 83 GLY A C 1
ATOM 594 O O . GLY A 1 83 ? 46.456 14.750 -16.707 1.00 36.06 83 GLY A O 1
ATOM 595 N N . ASN A 1 84 ? 47.796 12.941 -16.890 1.00 42.09 84 ASN A N 1
ATOM 596 C CA . ASN A 1 84 ? 47.940 12.522 -15.482 1.00 42.09 84 ASN A CA 1
ATOM 597 C C . ASN A 1 84 ? 46.834 11.657 -14.839 1.00 42.09 84 ASN A C 1
ATOM 599 O O . ASN A 1 84 ? 45.901 12.136 -14.210 1.00 42.09 84 ASN A O 1
ATOM 603 N N . ALA A 1 85 ? 47.030 10.343 -14.992 1.00 44.41 85 ALA A N 1
ATOM 604 C CA . ALA A 1 85 ? 47.495 9.385 -13.972 1.00 44.41 85 ALA A CA 1
ATOM 605 C C . ALA A 1 85 ? 46.834 9.307 -12.563 1.00 44.41 85 ALA A C 1
ATOM 607 O O . ALA A 1 85 ? 46.469 10.317 -11.969 1.00 44.41 85 ALA A O 1
ATOM 608 N N . PRO A 1 86 ? 46.779 8.090 -11.970 1.00 57.94 86 PRO A N 1
ATOM 609 C CA . PRO A 1 86 ? 46.067 7.792 -10.727 1.00 57.94 86 PRO A CA 1
ATOM 610 C C . PRO A 1 86 ? 46.959 7.880 -9.473 1.00 57.94 86 PRO A C 1
ATOM 612 O O . PRO A 1 86 ? 48.111 7.446 -9.474 1.00 57.94 86 PRO A O 1
ATOM 615 N N . THR A 1 87 ? 46.395 8.339 -8.356 1.00 48.50 87 THR A N 1
ATOM 616 C CA . THR A 1 87 ? 46.984 8.255 -7.005 1.00 48.50 87 THR A CA 1
ATOM 617 C C . THR A 1 87 ? 45.882 7.790 -6.042 1.00 48.50 87 THR A C 1
ATOM 619 O O . THR A 1 87 ? 44.800 8.355 -5.977 1.00 48.50 87 THR A O 1
ATOM 622 N N . SER A 1 88 ? 45.929 6.541 -5.582 1.00 43.16 88 SER A N 1
ATOM 623 C CA . SER A 1 88 ? 46.627 6.049 -4.389 1.00 43.16 88 SER A CA 1
ATOM 624 C C . SER A 1 88 ? 45.942 6.390 -3.050 1.00 43.16 88 SER A C 1
ATOM 626 O O . SER A 1 88 ? 45.794 7.531 -2.642 1.00 43.16 88 SER A O 1
ATOM 628 N N . ARG A 1 89 ? 45.607 5.303 -2.340 1.00 42.88 89 ARG A N 1
ATOM 629 C CA . ARG A 1 89 ? 45.737 5.097 -0.888 1.00 42.88 89 ARG A CA 1
ATOM 630 C C . ARG A 1 89 ? 45.100 6.132 0.053 1.00 42.88 89 ARG A C 1
ATOM 632 O O . ARG A 1 89 ? 45.700 7.149 0.380 1.00 42.88 89 ARG A O 1
ATOM 639 N N . LYS A 1 90 ? 44.058 5.685 0.764 1.00 49.56 90 LYS A N 1
ATOM 640 C CA . LYS A 1 90 ? 43.967 5.959 2.206 1.00 49.56 90 LYS A CA 1
ATOM 641 C C . LYS A 1 90 ? 43.504 4.725 2.982 1.00 49.56 90 LYS A C 1
ATOM 643 O O . LYS A 1 90 ? 42.320 4.452 3.120 1.00 49.56 90 LYS A O 1
ATOM 648 N N . LYS A 1 91 ? 44.502 3.978 3.466 1.00 44.97 91 LYS A N 1
ATOM 649 C CA . LYS A 1 91 ? 44.411 3.135 4.662 1.00 44.97 91 LYS A CA 1
ATOM 650 C C . LYS A 1 91 ? 44.178 4.073 5.849 1.00 44.97 91 LYS A C 1
ATOM 652 O O . LYS A 1 91 ? 44.942 5.020 6.023 1.00 44.97 91 LYS A O 1
ATOM 657 N N . GLY A 1 92 ? 43.134 3.818 6.625 1.00 45.25 92 GLY A N 1
ATOM 658 C CA . GLY A 1 92 ? 42.914 4.415 7.936 1.00 45.25 92 GLY A CA 1
ATOM 659 C C . GLY A 1 92 ? 42.811 3.288 8.948 1.00 45.25 92 GLY A C 1
ATOM 660 O O . GLY A 1 92 ? 41.756 2.674 9.071 1.00 45.25 92 GLY A O 1
ATOM 661 N N . ASP A 1 93 ? 43.940 2.997 9.585 1.00 43.53 93 ASP A N 1
ATOM 662 C CA . ASP A 1 93 ? 44.056 2.119 10.740 1.00 43.53 93 ASP A CA 1
ATOM 663 C C . ASP A 1 93 ? 43.357 2.713 11.976 1.00 43.53 93 ASP A C 1
ATOM 665 O O . ASP A 1 93 ? 43.284 3.927 12.159 1.00 43.53 93 ASP A O 1
ATOM 669 N N . GLU A 1 94 ? 42.886 1.789 12.812 1.00 42.62 94 GLU A N 1
ATOM 670 C CA . GLU A 1 94 ? 42.831 1.829 14.276 1.00 42.62 94 GLU A CA 1
ATOM 671 C C . GLU A 1 94 ? 42.301 3.081 14.998 1.00 42.62 94 GLU A C 1
ATOM 673 O O . GLU A 1 94 ? 42.963 4.110 15.114 1.00 42.62 94 GLU A O 1
ATOM 678 N N . LYS A 1 95 ? 41.219 2.869 15.761 1.00 45.00 95 LYS A N 1
ATOM 679 C CA . LYS A 1 95 ? 41.284 3.081 17.217 1.00 45.00 95 LYS A CA 1
ATOM 680 C C . LYS A 1 95 ? 40.277 2.217 17.978 1.00 45.00 95 LYS A C 1
ATOM 682 O O . LYS A 1 95 ? 39.073 2.446 17.967 1.00 45.00 95 LYS A O 1
ATOM 687 N N . LYS A 1 96 ? 40.844 1.238 18.690 1.00 45.00 96 LYS A N 1
ATOM 688 C CA . LYS A 1 96 ? 40.364 0.707 19.972 1.00 45.00 96 LYS A CA 1
ATOM 689 C C . LYS A 1 96 ? 39.893 1.852 20.880 1.00 45.00 96 LYS A C 1
ATOM 691 O O . LYS A 1 96 ? 40.686 2.732 21.205 1.00 45.00 96 LYS A O 1
ATOM 696 N N . SER A 1 97 ? 38.688 1.741 21.421 1.00 47.38 97 SER A N 1
ATOM 697 C CA . SER A 1 97 ? 38.390 2.234 22.767 1.00 47.38 97 SER A CA 1
ATOM 698 C C . SER A 1 97 ? 37.408 1.285 23.444 1.00 47.38 97 SER A C 1
ATOM 700 O O . SER A 1 97 ? 36.194 1.313 23.285 1.00 47.38 97 SER A O 1
ATOM 702 N N . SER A 1 98 ? 38.011 0.378 24.198 1.00 45.97 98 SER A N 1
ATOM 703 C CA . SER A 1 98 ? 37.402 -0.357 25.287 1.00 45.97 98 SER A CA 1
ATOM 704 C C . SER A 1 98 ? 36.924 0.604 26.377 1.00 45.97 98 SER A C 1
ATOM 706 O O . SER A 1 98 ? 37.742 1.302 26.974 1.00 45.97 98 SER A O 1
ATOM 708 N N . SER A 1 99 ? 35.642 0.553 26.719 1.00 49.66 99 SER A N 1
ATOM 709 C CA . SER A 1 99 ? 35.157 0.971 28.036 1.00 49.66 99 SER A CA 1
ATOM 710 C C . SER A 1 99 ? 34.003 0.071 28.489 1.00 49.66 99 SER A C 1
ATOM 712 O O . SER A 1 99 ? 32.833 0.288 28.194 1.00 49.66 99 SER A O 1
ATOM 714 N N . LYS A 1 100 ? 34.370 -0.973 29.246 1.00 50.53 100 LYS A N 1
ATOM 715 C CA . LYS A 1 100 ? 33.534 -1.522 30.327 1.00 50.53 100 LYS A CA 1
ATOM 716 C C . LYS A 1 100 ? 33.366 -0.430 31.395 1.00 50.53 100 LYS A C 1
ATOM 718 O O . LYS A 1 100 ? 34.346 0.252 31.693 1.00 50.53 100 LYS A O 1
ATOM 723 N N . PRO A 1 101 ? 32.172 -0.296 31.988 1.00 53.16 101 PRO A N 1
ATOM 724 C CA . PRO A 1 101 ? 31.987 -0.702 33.393 1.00 53.16 101 PRO A CA 1
ATOM 725 C C . PRO A 1 101 ? 30.699 -1.540 33.548 1.00 53.16 101 PRO A C 1
ATOM 727 O O . PRO A 1 101 ? 29.671 -1.243 32.957 1.00 53.16 101 PRO A O 1
ATOM 730 N N . SER A 1 102 ? 30.752 -2.744 34.118 1.00 42.28 102 SER A N 1
ATOM 731 C CA . SER A 1 102 ? 30.563 -3.042 35.549 1.00 42.28 102 SER A CA 1
ATOM 732 C C . SER A 1 102 ? 29.168 -2.711 36.110 1.00 42.28 102 SER A C 1
ATOM 734 O O . SER A 1 102 ? 28.843 -1.551 36.319 1.00 42.28 102 SER A O 1
ATOM 736 N N . ASN A 1 103 ? 28.455 -3.785 36.474 1.00 39.34 103 ASN A N 1
ATOM 737 C CA . ASN A 1 103 ? 27.548 -3.928 37.622 1.00 39.34 103 ASN A CA 1
ATOM 738 C C . ASN A 1 103 ? 26.269 -3.067 37.675 1.00 39.34 103 ASN A C 1
ATOM 740 O O . ASN A 1 103 ? 26.326 -1.890 37.991 1.00 39.34 103 ASN A O 1
ATOM 744 N N . LEU A 1 104 ? 25.090 -3.700 37.584 1.00 45.97 104 LEU A N 1
ATOM 745 C CA . LEU A 1 104 ? 24.349 -4.170 38.770 1.00 45.97 104 LEU A CA 1
ATOM 746 C C . LEU A 1 104 ? 23.022 -4.871 38.385 1.00 45.97 104 LEU A C 1
ATOM 748 O O . LEU A 1 104 ? 22.328 -4.415 37.479 1.00 45.97 104 LEU A O 1
ATOM 752 N N . PRO A 1 105 ? 22.627 -5.947 39.094 1.00 51.22 105 PRO A N 1
ATOM 753 C CA . PRO A 1 105 ? 21.342 -6.610 38.914 1.00 51.22 105 PRO A CA 1
ATOM 754 C C . PRO A 1 105 ? 20.300 -6.052 39.893 1.00 51.22 105 PRO A C 1
ATOM 756 O O . PRO A 1 105 ? 20.379 -6.295 41.098 1.00 51.22 105 PRO A O 1
ATOM 759 N N . THR A 1 106 ? 19.262 -5.380 39.401 1.00 44.59 106 THR A N 1
ATOM 760 C CA . THR A 1 106 ? 18.071 -5.089 40.211 1.00 44.59 106 THR A CA 1
ATOM 761 C C . THR A 1 106 ? 17.020 -6.170 39.991 1.00 44.59 106 THR A C 1
ATOM 763 O O . THR A 1 106 ? 16.215 -6.159 39.066 1.00 44.59 106 THR A O 1
ATOM 766 N N . LYS A 1 107 ? 17.043 -7.147 40.900 1.00 44.16 107 LYS A N 1
ATOM 767 C CA . LYS A 1 107 ? 15.909 -8.027 41.177 1.00 44.16 107 LYS A CA 1
ATOM 768 C C . LYS A 1 107 ? 14.778 -7.181 41.765 1.00 44.16 107 LYS A C 1
ATOM 770 O O . LYS A 1 107 ? 14.820 -6.865 42.950 1.00 44.16 107 LYS A O 1
ATOM 775 N N . THR A 1 108 ? 13.729 -6.908 41.002 1.00 41.88 108 THR A N 1
ATOM 776 C CA . THR A 1 108 ? 12.423 -6.549 41.572 1.00 41.88 108 THR A CA 1
ATOM 777 C C . THR A 1 108 ? 11.526 -7.778 41.557 1.00 41.88 108 THR A C 1
ATOM 779 O O . THR A 1 108 ? 10.838 -8.095 40.593 1.00 41.88 108 THR A O 1
ATOM 782 N N . LYS A 1 109 ? 11.566 -8.501 42.681 1.00 47.81 109 LYS A N 1
ATOM 783 C CA . LYS A 1 109 ? 10.483 -9.387 43.106 1.00 47.81 109 LYS A CA 1
ATOM 784 C C . LYS A 1 109 ? 9.286 -8.514 43.487 1.00 47.81 109 LYS A C 1
ATOM 786 O O . LYS A 1 109 ? 9.390 -7.738 44.427 1.00 47.81 109 LYS A O 1
ATOM 791 N N . SER A 1 110 ? 8.157 -8.676 42.812 1.00 49.56 110 SER A N 1
ATOM 792 C CA . SER A 1 110 ? 6.824 -8.296 43.300 1.00 49.56 110 SER A CA 1
ATOM 793 C C . SER A 1 110 ? 5.810 -8.784 42.273 1.00 49.56 110 SER A C 1
ATOM 795 O O . SER A 1 110 ? 6.036 -8.629 41.085 1.00 49.56 110 SER A O 1
ATOM 797 N N . SER A 1 111 ? 4.668 -9.363 42.587 1.00 51.38 111 SER A N 1
ATOM 798 C CA . SER A 1 111 ? 4.158 -10.068 43.750 1.00 51.38 111 SER A CA 1
ATOM 799 C C . SER A 1 111 ? 2.943 -10.830 43.210 1.00 51.38 111 SER A C 1
ATOM 801 O O . SER A 1 111 ? 2.328 -10.455 42.211 1.00 51.38 111 SER A O 1
ATOM 803 N N . ARG A 1 112 ? 2.627 -11.960 43.836 1.00 46.69 112 ARG A N 1
ATOM 804 C CA . ARG A 1 112 ? 1.414 -12.725 43.553 1.00 46.69 112 ARG A CA 1
ATOM 805 C C . ARG A 1 112 ? 0.188 -11.824 43.724 1.00 46.69 112 ARG A C 1
ATOM 807 O O . ARG A 1 112 ? 0.002 -11.278 44.808 1.00 46.69 112 ARG A O 1
ATOM 814 N N . LYS A 1 113 ? -0.748 -11.870 42.777 1.00 51.41 113 LYS A N 1
ATOM 815 C CA . LYS A 1 113 ? -2.16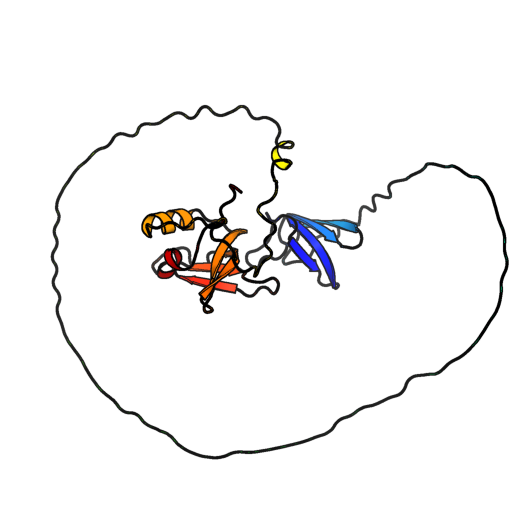6 -11.906 43.151 1.00 51.41 113 LYS A CA 1
ATOM 816 C C . LYS A 1 113 ? -2.956 -12.817 42.217 1.00 51.41 113 LYS A C 1
ATOM 818 O O . LYS A 1 113 ? -3.322 -12.462 41.106 1.00 51.41 113 LYS A O 1
ATOM 823 N N . LYS A 1 114 ? -3.175 -14.035 42.720 1.00 51.06 114 LYS A N 1
ATOM 824 C CA . LYS A 1 114 ? -4.290 -14.910 42.359 1.00 51.06 114 LYS A CA 1
ATOM 825 C C . LYS A 1 114 ? -5.593 -14.234 42.807 1.00 51.06 114 LYS A C 1
ATOM 827 O O . LYS A 1 114 ? -5.754 -13.986 43.997 1.00 51.06 114 LYS A O 1
ATOM 832 N N . SER A 1 115 ? -6.530 -14.070 41.888 1.00 56.25 115 SER A N 1
ATOM 833 C CA . SER A 1 115 ? -7.983 -14.088 42.123 1.00 56.25 115 SER A CA 1
ATOM 834 C C . SER A 1 115 ? -8.561 -14.745 40.867 1.00 56.25 115 SER A C 1
ATOM 836 O O . SER A 1 115 ? -8.479 -14.172 39.791 1.00 56.25 115 SER A O 1
ATOM 838 N N . ARG A 1 116 ? -8.849 -16.047 40.827 1.00 45.22 116 ARG A N 1
ATOM 839 C CA . ARG A 1 116 ? -9.850 -16.810 41.587 1.00 45.22 116 ARG A CA 1
ATOM 840 C C . ARG A 1 116 ? -11.259 -16.230 41.405 1.00 45.22 116 ARG A C 1
ATOM 842 O O . ARG A 1 116 ? -11.693 -15.429 42.214 1.00 45.22 116 ARG A O 1
ATOM 849 N N . GLY A 1 117 ? -11.911 -16.714 40.344 1.00 41.66 117 GLY A N 1
ATOM 850 C CA . GLY A 1 117 ? -13.341 -17.019 40.261 1.00 41.66 117 GLY A CA 1
ATOM 851 C C . GLY A 1 117 ? -14.307 -15.843 40.153 1.00 41.66 117 GLY A C 1
ATOM 852 O O . GLY A 1 117 ? -14.461 -15.096 41.107 1.00 41.66 117 GLY A O 1
ATOM 853 N N . HIS A 1 118 ? -15.066 -15.796 39.061 1.00 46.50 118 HIS A N 1
ATOM 854 C CA . HIS A 1 118 ? -16.480 -16.183 39.096 1.00 46.50 118 HIS A CA 1
ATOM 855 C C . HIS A 1 118 ? -16.930 -16.532 37.675 1.00 46.50 118 HIS A C 1
ATOM 857 O O . HIS A 1 118 ? -16.976 -15.682 36.790 1.00 46.50 118 HIS A O 1
ATOM 863 N N . SER A 1 119 ? -17.226 -17.816 37.474 1.00 49.09 119 SER A N 1
ATOM 864 C CA . SER A 1 119 ? -18.197 -18.250 36.479 1.00 49.09 119 SER A CA 1
ATOM 865 C C . SER A 1 119 ? -19.519 -17.552 36.775 1.00 49.09 119 SER A C 1
ATOM 867 O O . SER A 1 119 ? -19.898 -17.485 37.938 1.00 49.09 119 SER A O 1
ATOM 869 N N . ASN A 1 120 ? -20.219 -17.098 35.742 1.00 52.62 120 ASN A N 1
ATOM 870 C CA . ASN A 1 120 ? -21.674 -17.156 35.700 1.00 52.62 120 ASN A CA 1
ATOM 871 C C . ASN A 1 120 ? -22.099 -17.262 34.239 1.00 52.62 120 ASN A C 1
ATOM 873 O O . ASN A 1 120 ? -22.014 -16.312 33.464 1.00 52.62 120 ASN A O 1
ATOM 877 N N . ASN A 1 121 ? -22.534 -18.471 33.896 1.00 49.03 121 ASN A N 1
ATOM 878 C CA . ASN A 1 121 ? -23.447 -18.724 32.801 1.00 49.03 121 ASN A CA 1
ATOM 879 C C . ASN A 1 121 ? -24.738 -17.936 33.074 1.00 49.03 121 ASN A C 1
ATOM 881 O O . ASN A 1 121 ? -25.369 -18.148 34.106 1.00 49.03 121 ASN A O 1
ATOM 885 N N . MET A 1 122 ? -25.172 -17.097 32.139 1.00 53.50 122 MET A N 1
ATOM 886 C CA . MET A 1 122 ? -26.600 -16.889 31.910 1.00 53.50 122 MET A CA 1
ATOM 887 C C . MET A 1 122 ? -26.850 -17.053 30.421 1.00 53.50 122 MET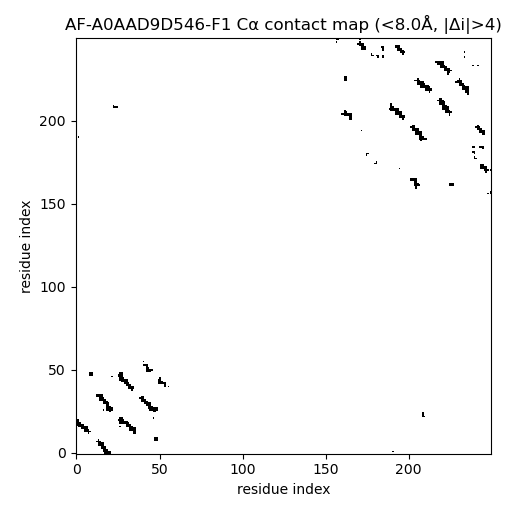 A C 1
ATOM 889 O O . MET A 1 122 ? -26.609 -16.156 29.618 1.00 53.50 122 MET A O 1
ATOM 893 N N . ALA A 1 123 ? -27.298 -18.258 30.081 1.00 49.81 123 ALA A N 1
ATOM 894 C CA . ALA A 1 123 ? -28.073 -18.493 28.887 1.00 49.81 123 ALA A CA 1
ATOM 895 C C . ALA A 1 123 ? -29.385 -17.710 29.028 1.00 49.81 123 ALA A C 1
ATOM 897 O O . ALA A 1 123 ? -30.153 -17.946 29.960 1.00 49.81 123 ALA A O 1
ATOM 898 N N . MET A 1 124 ? -29.622 -16.779 28.112 1.00 58.31 124 MET A N 1
ATOM 899 C CA . MET A 1 124 ? -30.970 -16.391 27.727 1.00 58.31 124 MET A CA 1
ATOM 900 C C . MET A 1 124 ? -31.092 -16.709 26.245 1.00 58.31 124 MET A C 1
ATOM 902 O O . MET A 1 124 ? -30.663 -15.953 25.376 1.00 58.31 124 MET A O 1
ATOM 906 N N . GLU A 1 125 ? -31.608 -17.908 25.988 1.00 47.47 125 GLU A N 1
ATOM 907 C CA . GLU A 1 125 ? -32.368 -18.165 24.780 1.00 47.47 125 GLU A CA 1
ATOM 908 C C . GLU A 1 125 ? -33.632 -17.317 24.878 1.00 47.47 125 GLU A C 1
ATOM 910 O O . GLU A 1 125 ? -34.485 -17.587 25.720 1.00 47.47 125 GLU A O 1
ATOM 915 N N . ASP A 1 126 ? -33.755 -16.311 24.019 1.00 42.56 126 ASP A N 1
ATOM 916 C CA . ASP A 1 126 ? -35.068 -15.821 23.640 1.00 42.56 126 ASP A CA 1
ATOM 917 C C . ASP A 1 126 ? -35.207 -15.868 22.126 1.00 42.56 126 ASP A C 1
ATOM 919 O O . ASP A 1 126 ? -34.474 -15.256 21.344 1.00 42.56 126 ASP A O 1
ATOM 923 N N . LYS A 1 127 ? -36.171 -16.702 21.750 1.00 51.28 127 LYS A N 1
ATOM 924 C CA . LYS A 1 127 ? -36.740 -16.858 20.427 1.00 51.28 127 LYS A CA 1
ATOM 925 C C . LYS A 1 127 ? -37.288 -15.512 19.983 1.00 51.28 127 LYS A C 1
ATOM 927 O O . LYS A 1 127 ? -38.138 -14.965 20.670 1.00 51.28 127 LYS A O 1
ATOM 932 N N . LEU A 1 128 ? -36.934 -15.069 18.783 1.00 48.94 128 LEU A N 1
ATOM 933 C CA . LEU A 1 128 ? -37.834 -14.265 17.961 1.00 48.94 128 LEU A CA 1
ATOM 934 C C . LEU A 1 128 ? -37.515 -14.503 16.488 1.00 48.94 128 LEU A C 1
ATOM 936 O O . LEU A 1 128 ? -36.586 -13.958 15.900 1.00 48.94 128 LEU A O 1
ATOM 940 N N . SER A 1 129 ? -38.335 -15.374 15.912 1.00 44.50 129 SER A N 1
ATOM 941 C CA . SER A 1 129 ? -38.604 -15.459 14.489 1.00 44.50 129 SER A CA 1
ATOM 942 C C . SER A 1 129 ? -38.994 -14.076 13.967 1.00 44.50 129 SER A C 1
ATOM 944 O O . SER A 1 129 ? -39.966 -13.489 14.435 1.00 44.50 129 SER A O 1
ATOM 946 N N . THR A 1 130 ? -38.294 -13.556 12.965 1.00 39.53 130 THR A N 1
ATOM 947 C CA . THR A 1 130 ? -38.874 -12.567 12.047 1.00 39.53 130 THR A CA 1
ATOM 948 C C . THR A 1 130 ? -38.310 -12.815 10.659 1.00 39.53 130 THR A C 1
ATOM 950 O O . THR A 1 130 ? -37.232 -12.368 10.280 1.00 39.53 130 THR A O 1
ATOM 953 N N . THR A 1 131 ? -39.082 -13.601 9.920 1.00 48.28 131 THR A N 1
ATOM 954 C CA . THR A 1 131 ? -39.099 -13.672 8.466 1.00 48.28 131 THR A CA 1
ATOM 955 C C . THR A 1 131 ? -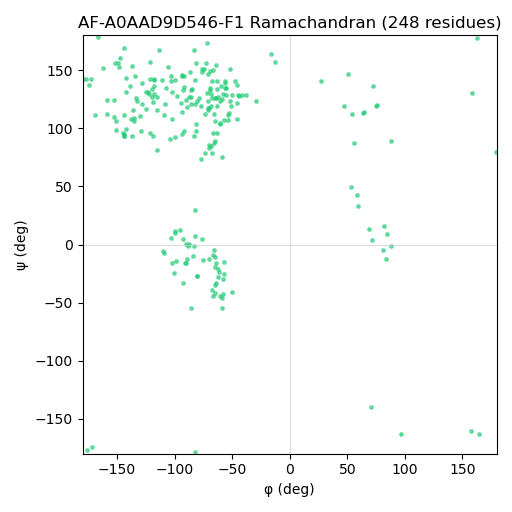39.249 -12.268 7.893 1.00 48.28 131 THR A C 1
ATOM 957 O O . THR A 1 131 ? -40.282 -11.647 8.120 1.00 48.28 131 THR A O 1
ATOM 960 N N . ASN A 1 132 ? -38.279 -11.791 7.114 1.00 46.47 132 ASN A N 1
ATOM 961 C CA . ASN A 1 132 ? -38.526 -10.708 6.170 1.00 46.47 132 ASN A CA 1
ATOM 962 C C . ASN A 1 132 ? -37.994 -11.079 4.789 1.00 46.47 132 ASN A C 1
ATOM 964 O O . ASN A 1 132 ? -36.798 -11.222 4.550 1.00 46.47 132 ASN A O 1
ATOM 968 N N . ALA A 1 133 ? -38.991 -11.278 3.934 1.00 41.12 133 ALA A N 1
ATOM 969 C CA . ALA A 1 133 ? -38.999 -11.523 2.512 1.00 41.12 133 ALA A CA 1
ATOM 970 C C . ALA A 1 133 ? -37.831 -10.919 1.721 1.00 41.12 133 ALA A C 1
ATOM 972 O O . ALA A 1 133 ? -37.636 -9.707 1.632 1.00 41.12 133 ALA A O 1
ATOM 973 N N . THR A 1 134 ? -37.158 -11.828 1.028 1.00 38.59 134 THR A N 1
ATOM 974 C CA . THR A 1 134 ? -36.417 -11.642 -0.211 1.00 38.59 134 THR A CA 1
ATOM 975 C C . THR A 1 134 ? -37.246 -10.829 -1.208 1.00 38.59 134 THR A C 1
ATOM 977 O O . THR A 1 134 ? -38.216 -11.329 -1.777 1.00 38.59 134 THR A O 1
ATOM 980 N N . LYS A 1 135 ? -36.866 -9.570 -1.446 1.00 41.25 135 LYS A N 1
ATOM 981 C CA . LYS A 1 135 ? -37.332 -8.801 -2.604 1.00 41.25 135 LYS A CA 1
ATOM 982 C C . LYS A 1 135 ? -36.195 -8.750 -3.617 1.00 41.25 135 LYS A C 1
ATOM 984 O O . LYS A 1 135 ? -35.320 -7.892 -3.554 1.00 41.25 135 LYS A O 1
ATOM 989 N N . SER A 1 136 ? -36.194 -9.734 -4.510 1.00 37.47 136 SER A N 1
ATOM 990 C CA . SER A 1 136 ? -35.322 -9.794 -5.679 1.00 37.47 136 SER A CA 1
ATOM 991 C C . SER A 1 136 ? -35.707 -8.674 -6.641 1.00 37.47 136 SER A C 1
ATOM 993 O O . SER A 1 136 ? -36.648 -8.804 -7.420 1.00 37.47 136 SER A O 1
ATOM 995 N N . THR A 1 137 ? -35.001 -7.551 -6.564 1.00 36.69 137 THR A N 1
ATOM 996 C CA . THR A 1 137 ? -35.055 -6.510 -7.591 1.00 36.69 137 THR A CA 1
ATOM 997 C C . THR A 1 137 ? -34.130 -6.941 -8.721 1.00 36.69 137 THR A C 1
ATOM 999 O O . THR A 1 137 ? -32.908 -6.882 -8.597 1.00 36.69 137 THR A O 1
ATOM 1002 N N . SER A 1 138 ? -34.719 -7.425 -9.811 1.00 38.06 138 SER A N 1
ATOM 1003 C CA . SER A 1 138 ? -34.036 -7.683 -11.074 1.00 38.06 138 SER A CA 1
ATOM 1004 C C . SER A 1 138 ? -33.457 -6.376 -11.618 1.00 38.06 138 SER A C 1
ATOM 1006 O O . SER A 1 138 ? -34.189 -5.525 -12.123 1.00 38.06 138 SER A O 1
ATOM 1008 N N . LEU A 1 139 ? -32.142 -6.214 -11.480 1.00 34.44 139 LEU A N 1
ATOM 1009 C CA . LEU A 1 139 ? -31.375 -5.160 -12.129 1.00 34.44 139 LEU A CA 1
ATOM 1010 C C . LEU A 1 139 ? -31.231 -5.498 -13.613 1.00 34.44 139 LEU A C 1
ATOM 1012 O O . LEU A 1 139 ? -30.576 -6.466 -13.992 1.00 34.44 139 LEU A O 1
ATOM 1016 N N . THR A 1 140 ? -31.875 -4.679 -14.434 1.00 35.72 140 THR A N 1
ATOM 1017 C CA . THR A 1 140 ? -31.708 -4.601 -15.881 1.00 35.72 140 THR A CA 1
ATOM 1018 C C . THR A 1 140 ? -30.227 -4.414 -16.209 1.00 35.72 140 THR A C 1
ATOM 1020 O O . THR A 1 140 ? -29.631 -3.395 -15.867 1.00 35.72 140 THR A O 1
ATOM 1023 N N . GLN A 1 141 ? -29.630 -5.422 -16.841 1.00 38.00 141 GLN A N 1
ATOM 1024 C CA . GLN A 1 141 ? -28.242 -5.425 -17.290 1.00 38.00 141 GLN A CA 1
ATOM 1025 C C . GLN A 1 141 ? -28.084 -4.443 -18.466 1.00 38.00 141 GLN A C 1
ATOM 1027 O O . GLN A 1 141 ? -28.717 -4.654 -19.504 1.00 38.00 141 GLN A O 1
ATOM 1032 N N . PRO A 1 142 ? -27.271 -3.375 -18.347 1.00 40.88 142 PRO A N 1
ATOM 1033 C CA . PRO A 1 142 ? -26.995 -2.493 -19.468 1.00 40.88 142 PRO A CA 1
ATOM 1034 C C . PRO A 1 142 ? -26.148 -3.223 -20.509 1.00 40.88 142 PRO A C 1
ATOM 1036 O O . PRO A 1 142 ? -25.170 -3.901 -20.187 1.00 40.88 142 PRO A O 1
ATOM 1039 N N . THR A 1 143 ? -26.564 -3.065 -21.758 1.00 41.25 143 THR A N 1
ATOM 1040 C CA . THR A 1 143 ? -25.941 -3.552 -22.984 1.00 41.25 143 THR A CA 1
ATOM 1041 C C . THR A 1 143 ? -24.430 -3.324 -22.991 1.00 41.25 143 THR A C 1
ATOM 1043 O O . THR A 1 143 ? -23.955 -2.209 -22.778 1.00 41.25 143 THR A O 1
ATOM 1046 N N . ALA A 1 144 ? -23.681 -4.394 -23.261 1.00 50.06 144 ALA A N 1
ATOM 1047 C CA . ALA A 1 144 ? -22.236 -4.376 -23.428 1.00 50.06 144 ALA A CA 1
ATOM 1048 C C . ALA A 1 144 ? -21.844 -3.459 -24.598 1.00 50.06 144 ALA A C 1
ATOM 1050 O O . ALA A 1 144 ? -22.007 -3.819 -25.763 1.00 50.06 144 ALA A O 1
ATOM 1051 N N . GLN A 1 145 ? -21.331 -2.272 -24.279 1.00 47.81 145 GLN A N 1
ATOM 1052 C CA . GLN A 1 145 ? -20.605 -1.423 -25.219 1.00 47.81 145 GLN A CA 1
ATOM 1053 C C . GLN A 1 145 ? -19.092 -1.522 -24.955 1.00 47.81 145 GLN A C 1
ATOM 1055 O O . GLN A 1 145 ? -18.682 -1.721 -23.807 1.00 47.81 145 GLN A O 1
ATOM 1060 N N . PRO A 1 146 ? -18.263 -1.451 -26.013 1.00 45.44 146 PRO A N 1
ATOM 1061 C CA . PRO A 1 146 ? -16.826 -1.701 -25.951 1.00 45.44 146 PRO A CA 1
ATOM 1062 C C . PRO A 1 146 ? -16.095 -0.694 -25.050 1.00 45.44 146 PRO A C 1
ATOM 1064 O O . PRO A 1 146 ? -16.294 0.514 -25.104 1.00 45.44 146 PRO A O 1
ATOM 1067 N N . SER A 1 147 ? -15.232 -1.240 -24.201 1.00 49.50 147 SER A N 1
ATOM 1068 C CA . SER A 1 147 ? -14.715 -0.700 -22.942 1.00 49.50 147 SER A CA 1
ATOM 1069 C C . SER A 1 147 ? -13.549 0.296 -23.044 1.00 49.50 147 SER A C 1
ATOM 1071 O O . SER A 1 147 ? -12.727 0.336 -22.129 1.00 49.50 147 SER A O 1
ATOM 1073 N N . LEU A 1 148 ? -13.427 1.070 -24.127 1.00 44.09 148 LEU A N 1
ATOM 1074 C CA . LEU A 1 148 ? -12.283 1.982 -24.312 1.00 44.09 148 LEU A CA 1
ATOM 1075 C C . LEU A 1 148 ? -12.570 3.453 -23.980 1.00 44.09 148 LEU A C 1
ATOM 1077 O O . LEU A 1 148 ? -11.655 4.139 -23.537 1.00 44.09 148 LEU A O 1
ATOM 1081 N N . ASP A 1 149 ? -13.824 3.904 -24.038 1.00 39.97 149 ASP A N 1
ATOM 1082 C CA . ASP A 1 149 ? -14.182 5.291 -23.681 1.00 39.97 149 ASP A CA 1
ATOM 1083 C C . ASP A 1 149 ? -14.379 5.514 -22.169 1.00 39.97 149 ASP A C 1
ATOM 1085 O O . ASP A 1 149 ? -14.604 6.633 -21.716 1.00 39.97 149 ASP A O 1
ATOM 1089 N N . ARG A 1 150 ? -14.240 4.461 -21.351 1.00 45.72 150 ARG A N 1
ATOM 1090 C CA . ARG A 1 150 ? -14.341 4.544 -19.881 1.00 45.72 150 ARG A CA 1
ATOM 1091 C C . ARG A 1 150 ? -13.022 4.884 -19.179 1.00 45.72 150 ARG A C 1
ATOM 1093 O O . ARG A 1 150 ? -12.991 4.939 -17.954 1.00 45.72 150 ARG A O 1
ATOM 1100 N N . LEU A 1 151 ? -11.939 5.074 -19.933 1.00 43.38 151 LEU A N 1
ATOM 1101 C CA . LEU A 1 151 ? -10.630 5.460 -19.393 1.00 43.38 151 LEU A CA 1
ATOM 1102 C C . LEU A 1 151 ? -10.446 6.983 -19.296 1.00 43.38 151 LEU A C 1
ATOM 1104 O O . LEU A 1 151 ? -9.527 7.432 -18.623 1.00 43.38 151 LEU A O 1
ATOM 1108 N N . SER A 1 152 ? -11.333 7.763 -19.920 1.00 45.66 152 SER A N 1
ATOM 1109 C CA . SER A 1 152 ? -11.276 9.232 -19.978 1.00 45.66 152 SER A CA 1
ATOM 1110 C C . SER A 1 152 ? -12.007 9.926 -18.822 1.00 45.66 152 SER A C 1
ATOM 1112 O O . SER A 1 152 ? -11.801 11.110 -18.594 1.00 45.66 152 SER A O 1
ATOM 1114 N N . GLU A 1 153 ? -12.864 9.196 -18.099 1.00 46.38 153 GLU A N 1
ATOM 1115 C CA . GLU A 1 153 ? -13.550 9.654 -16.875 1.00 46.38 153 GLU A CA 1
ATOM 1116 C C . GLU A 1 153 ? -12.756 9.276 -15.605 1.00 46.38 153 GLU A C 1
ATOM 1118 O O . GLU A 1 153 ? -13.194 9.516 -14.483 1.00 46.38 153 GLU A O 1
ATOM 1123 N N . LEU A 1 154 ? -11.555 8.703 -15.781 1.00 45.91 154 LEU A N 1
ATOM 1124 C CA . LEU A 1 154 ? -10.498 8.747 -14.778 1.00 45.91 154 LEU A CA 1
ATOM 1125 C C . LEU A 1 154 ? -9.851 10.137 -14.828 1.00 45.91 154 LEU A C 1
ATOM 1127 O O . LEU A 1 154 ? -8.705 10.280 -15.257 1.00 45.91 154 LEU A O 1
ATOM 1131 N N . ASP A 1 155 ? -10.547 11.155 -14.322 1.00 47.94 155 ASP A N 1
ATOM 1132 C CA . ASP A 1 155 ? -9.801 12.115 -13.511 1.00 47.94 155 ASP A CA 1
ATOM 1133 C C . ASP A 1 155 ? -9.320 11.258 -12.337 1.00 47.94 155 ASP A C 1
ATOM 1135 O O . ASP A 1 155 ? -10.115 10.796 -11.512 1.00 47.94 155 ASP A O 1
ATOM 1139 N N . GLY A 1 156 ? -8.078 10.776 -12.455 1.00 49.75 156 GLY A N 1
ATOM 1140 C CA . GLY A 1 156 ? -7.551 9.722 -11.601 1.00 49.75 156 GLY A CA 1
ATOM 1141 C C . GLY A 1 156 ? -7.773 10.098 -10.139 1.00 49.75 156 GLY A C 1
ATOM 1142 O O . GLY A 1 156 ? -7.811 11.291 -9.830 1.00 49.75 156 GLY A O 1
ATOM 1143 N N . PRO A 1 157 ? -7.932 9.114 -9.230 1.00 57.75 157 PRO A N 1
ATOM 1144 C CA . PRO A 1 157 ? -7.993 9.430 -7.811 1.00 57.75 157 PRO A CA 1
ATOM 1145 C C . PRO A 1 157 ? -6.869 10.423 -7.492 1.00 57.75 157 PRO A C 1
ATOM 1147 O O . PRO A 1 157 ? -5.778 10.246 -8.045 1.00 57.75 157 PRO A O 1
ATOM 1150 N N . PRO A 1 158 ? -7.136 11.461 -6.678 1.00 65.31 158 PRO A N 1
ATOM 1151 C CA . PRO A 1 158 ? -6.180 12.520 -6.368 1.00 65.31 158 PRO A CA 1
ATOM 1152 C C . PRO A 1 158 ? -4.776 11.941 -6.232 1.00 65.31 158 PRO A C 1
ATOM 1154 O O . PRO A 1 158 ? -4.620 10.936 -5.537 1.00 65.31 158 PRO A O 1
ATOM 1157 N N . ASN A 1 159 ? -3.812 12.534 -6.951 1.00 80.81 159 ASN A N 1
ATOM 1158 C CA . ASN A 1 159 ? -2.415 12.095 -7.056 1.00 80.81 159 ASN A CA 1
ATOM 1159 C C . ASN A 1 159 ? -1.750 12.055 -5.670 1.00 80.81 159 ASN A C 1
ATOM 1161 O O . ASN A 1 159 ? -1.003 12.959 -5.306 1.00 80.81 159 ASN A O 1
ATOM 1165 N N . PHE A 1 160 ? -2.082 11.038 -4.882 1.00 89.25 160 PHE A N 1
ATOM 1166 C CA . PHE A 1 160 ? -1.486 10.744 -3.597 1.00 89.25 160 PHE A CA 1
ATOM 1167 C C . PHE A 1 160 ? -0.377 9.737 -3.823 1.00 89.25 160 PHE A C 1
ATOM 1169 O O . PHE A 1 160 ? -0.612 8.625 -4.309 1.00 89.25 160 PHE A O 1
ATOM 1176 N N . ASP A 1 161 ? 0.822 10.118 -3.417 1.00 90.62 161 ASP A N 1
ATOM 1177 C CA . ASP A 1 161 ? 1.942 9.206 -3.346 1.00 90.62 161 ASP A CA 1
ATOM 1178 C C . ASP A 1 161 ? 1.873 8.390 -2.050 1.00 90.62 161 ASP A C 1
ATOM 1180 O O . ASP A 1 161 ? 1.271 8.770 -1.038 1.00 90.62 161 ASP A O 1
ATOM 1184 N N . LEU A 1 162 ? 2.504 7.214 -2.058 1.00 91.19 162 LEU A N 1
ATOM 1185 C CA . LEU A 1 162 ? 2.705 6.463 -0.820 1.00 91.19 162 LEU A CA 1
ATOM 1186 C C . LEU A 1 162 ? 3.453 7.345 0.187 1.00 91.19 162 LEU A C 1
ATOM 1188 O O . LEU A 1 162 ? 4.420 8.010 -0.179 1.00 91.19 162 LEU A O 1
ATOM 1192 N N . VAL A 1 163 ? 3.063 7.257 1.464 1.00 90.62 163 VAL A N 1
ATOM 1193 C CA . VAL A 1 163 ? 3.524 8.102 2.591 1.00 90.62 163 VAL A CA 1
ATOM 1194 C C . VAL A 1 163 ? 2.794 9.437 2.724 1.00 90.62 163 VAL A C 1
ATOM 1196 O O . VAL A 1 163 ? 2.887 10.031 3.801 1.00 90.62 163 VAL A O 1
ATOM 1199 N N . ASP A 1 164 ? 2.015 9.880 1.734 1.00 92.69 164 ASP A N 1
ATOM 1200 C CA . ASP A 1 164 ? 1.324 11.164 1.842 1.00 92.69 164 ASP A CA 1
ATOM 1201 C C . ASP A 1 164 ? 0.470 11.230 3.104 1.00 92.69 164 ASP A C 1
ATOM 1203 O O . ASP A 1 164 ? -0.310 10.325 3.426 1.00 92.69 164 ASP A O 1
ATOM 1207 N N . THR A 1 165 ? 0.668 12.309 3.859 1.00 94.19 165 THR A N 1
ATOM 1208 C CA . THR A 1 165 ? -0.091 12.586 5.070 1.00 94.19 165 THR A CA 1
ATOM 1209 C C . THR A 1 165 ? -1.382 13.286 4.704 1.00 94.19 165 THR A C 1
ATOM 1211 O O . THR A 1 165 ? -1.399 14.247 3.933 1.00 94.19 165 THR A O 1
ATOM 1214 N N . LEU A 1 166 ? -2.481 12.827 5.289 1.00 88.38 166 LEU A N 1
ATOM 1215 C CA . LEU A 1 166 ? -3.770 13.439 5.033 1.00 88.38 166 LEU A CA 1
ATOM 1216 C C . LEU A 1 166 ? -3.864 14.828 5.679 1.00 88.38 166 LEU A C 1
ATOM 1218 O O . LEU A 1 166 ? -3.947 14.946 6.901 1.00 88.38 166 LEU A O 1
ATOM 1222 N N . ASN A 1 167 ? -3.995 15.857 4.844 1.00 87.31 167 ASN A N 1
ATOM 1223 C CA . ASN A 1 167 ? -4.240 17.227 5.302 1.00 87.31 167 ASN A CA 1
ATOM 1224 C C . ASN A 1 167 ? -5.741 17.567 5.398 1.00 87.31 167 ASN A C 1
ATOM 1226 O O . ASN A 1 167 ? -6.114 18.549 6.034 1.00 87.31 167 ASN A O 1
ATOM 1230 N N . SER A 1 168 ? -6.616 16.770 4.772 1.00 90.38 168 SER A N 1
ATOM 1231 C CA . SER A 1 168 ? -8.060 17.026 4.701 1.00 90.38 168 SER A CA 1
ATOM 1232 C C . SER A 1 168 ? -8.879 15.745 4.803 1.00 90.38 168 SER A C 1
ATOM 1234 O O . SER A 1 168 ? -8.654 14.796 4.061 1.00 90.38 168 SER A O 1
ATOM 1236 N N . THR A 1 169 ? -9.899 15.735 5.662 1.00 92.12 169 THR A N 1
ATOM 1237 C CA . THR A 1 169 ? -10.830 14.602 5.821 1.00 92.12 169 THR A CA 1
ATOM 1238 C C . THR A 1 169 ? -11.710 14.347 4.600 1.00 92.12 169 THR A C 1
ATOM 1240 O O . THR A 1 169 ? -12.382 13.324 4.562 1.00 92.12 169 THR A O 1
ATOM 1243 N N . LYS A 1 170 ? -11.696 15.240 3.603 1.00 91.81 170 LYS A N 1
ATOM 1244 C CA . LYS A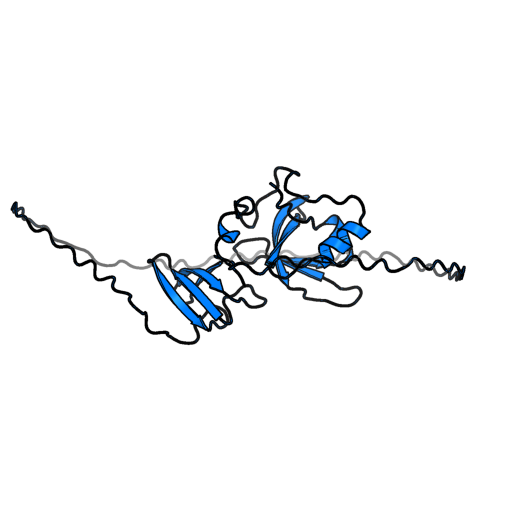 1 170 ? -12.504 15.147 2.379 1.00 91.81 170 LYS A CA 1
ATOM 1245 C C . LYS A 1 170 ? -12.256 13.860 1.580 1.00 91.81 170 LYS A C 1
ATOM 1247 O O . LYS A 1 170 ? -13.165 13.366 0.938 1.00 91.81 170 LYS A O 1
ATOM 1252 N N . TYR A 1 171 ? -11.051 13.298 1.650 1.00 92.25 171 TYR A N 1
ATOM 1253 C CA . TYR A 1 171 ? -10.674 12.090 0.899 1.00 92.25 171 TYR A CA 1
ATOM 1254 C C . TYR A 1 171 ? -10.825 10.796 1.707 1.00 92.25 171 TYR A C 1
ATOM 1256 O O . TYR A 1 171 ? -10.279 9.753 1.335 1.00 92.25 171 TYR A O 1
ATOM 1264 N N . GLN A 1 172 ? -11.503 10.864 2.856 1.00 94.31 172 GLN A N 1
ATOM 1265 C CA . GLN A 1 172 ? -11.670 9.740 3.766 1.00 94.31 172 GLN A CA 1
ATOM 1266 C C . GLN A 1 172 ? -13.140 9.437 3.994 1.00 94.31 172 GLN A C 1
ATOM 1268 O O . GLN A 1 172 ? -13.902 10.288 4.449 1.00 94.31 172 GLN A O 1
ATOM 1273 N N . ILE A 1 173 ? -13.500 8.170 3.829 1.00 95.62 173 ILE A N 1
ATOM 1274 C CA . ILE A 1 173 ? -14.791 7.670 4.286 1.00 95.62 173 ILE A CA 1
ATOM 1275 C C . ILE A 1 173 ? -14.667 7.386 5.787 1.00 95.62 173 ILE A C 1
ATOM 1277 O O . ILE A 1 173 ? -14.126 6.358 6.208 1.00 95.62 173 ILE A O 1
ATOM 1281 N N . ILE A 1 174 ? -15.125 8.334 6.609 1.00 95.81 174 ILE A N 1
ATOM 1282 C CA . ILE A 1 174 ? -15.144 8.207 8.070 1.00 95.81 174 ILE A CA 1
ATOM 1283 C C . ILE A 1 174 ? -16.490 7.622 8.491 1.00 95.81 174 ILE A C 1
ATOM 1285 O O . ILE A 1 174 ? -17.485 8.329 8.632 1.00 95.81 174 ILE A O 1
ATOM 1289 N N . GLU A 1 175 ? -16.509 6.313 8.712 1.00 97.12 175 GLU A N 1
ATOM 1290 C CA . GLU A 1 175 ? -17.693 5.624 9.209 1.00 97.12 175 GLU A CA 1
ATOM 1291 C C . GLU A 1 175 ? -17.742 5.679 10.744 1.00 97.12 175 GLU A C 1
ATOM 1293 O O . GLU A 1 175 ? -16.786 5.311 11.427 1.00 97.12 175 GLU A O 1
ATOM 1298 N N . SER A 1 176 ? -18.864 6.151 11.294 1.00 95.94 176 SER A N 1
ATOM 1299 C CA . SER A 1 176 ? -19.030 6.308 12.748 1.00 95.94 176 SER A CA 1
ATOM 1300 C C . SER A 1 176 ? -19.383 4.985 13.429 1.00 95.94 176 SER A C 1
ATOM 1302 O O . SER A 1 176 ? -19.081 4.785 14.605 1.00 95.94 176 SER A O 1
ATOM 1304 N N . ASN A 1 177 ? -20.019 4.065 12.696 1.00 97.56 177 ASN A N 1
ATOM 1305 C CA . ASN A 1 177 ? -20.380 2.750 13.206 1.00 97.56 177 ASN A CA 1
ATOM 1306 C C . ASN A 1 177 ? -19.236 1.738 12.966 1.00 97.56 177 ASN A C 1
ATOM 1308 O O . ASN A 1 177 ? -18.925 1.437 11.811 1.00 97.56 177 ASN A O 1
ATOM 1312 N N . PRO A 1 178 ? -18.639 1.143 14.018 1.00 96.50 178 PRO A N 1
ATOM 1313 C CA . PRO A 1 178 ? -17.505 0.231 13.863 1.00 96.50 178 PRO A CA 1
ATOM 1314 C C . PRO A 1 178 ? -17.859 -1.040 13.081 1.00 96.50 178 PRO A C 1
ATOM 1316 O O . PRO A 1 178 ? -17.025 -1.542 12.334 1.00 96.50 178 PRO A O 1
ATOM 1319 N N . THR A 1 179 ? -19.088 -1.547 13.198 1.00 97.25 179 THR A N 1
ATOM 1320 C CA . THR A 1 179 ? -19.549 -2.733 12.464 1.00 97.25 179 THR A CA 1
ATOM 1321 C C . THR A 1 179 ? -19.630 -2.449 10.969 1.00 97.25 179 THR A C 1
ATOM 1323 O O . THR A 1 179 ? -19.150 -3.241 10.161 1.00 97.25 179 THR A O 1
ATOM 1326 N N . LYS A 1 180 ? -20.178 -1.288 10.594 1.00 97.75 180 LYS A N 1
ATOM 1327 C CA . LYS A 1 180 ? -20.249 -0.860 9.193 1.00 97.75 180 LYS A CA 1
ATOM 1328 C C . LYS A 1 180 ? -18.856 -0.568 8.627 1.00 97.75 180 LYS A C 1
ATOM 1330 O O . LYS A 1 180 ? -18.561 -0.973 7.508 1.00 97.75 180 LYS A O 1
ATOM 1335 N N . ALA A 1 181 ? -17.971 0.036 9.423 1.00 97.31 181 ALA A N 1
ATOM 1336 C CA . ALA A 1 181 ? -16.574 0.237 9.046 1.00 97.31 181 ALA A CA 1
ATOM 1337 C C . ALA A 1 181 ? -15.873 -1.100 8.753 1.00 97.31 181 ALA A C 1
ATOM 1339 O O . ALA A 1 181 ? -15.222 -1.237 7.722 1.00 97.31 181 ALA A O 1
ATOM 1340 N N . LEU A 1 182 ? -16.053 -2.109 9.613 1.00 96.81 182 LEU A N 1
ATOM 1341 C CA . LEU A 1 182 ? -15.509 -3.449 9.382 1.00 96.81 182 LEU A CA 1
ATOM 1342 C C . LEU A 1 182 ? -16.063 -4.080 8.102 1.00 96.81 182 LEU A C 1
ATOM 1344 O O . LEU A 1 182 ? -15.286 -4.623 7.324 1.00 96.81 182 LEU A O 1
ATOM 1348 N N . GLN A 1 183 ? -17.370 -3.977 7.849 1.00 97.12 183 GLN A N 1
ATOM 1349 C CA . GLN A 1 183 ? -17.978 -4.487 6.614 1.00 97.12 183 GLN A CA 1
ATOM 1350 C C . GLN A 1 183 ? -17.366 -3.856 5.360 1.00 97.12 183 GLN A C 1
ATOM 1352 O O . GLN A 1 183 ? -17.085 -4.572 4.404 1.00 97.12 183 GLN A O 1
ATOM 1357 N N . LEU A 1 184 ? -17.122 -2.543 5.372 1.00 96.88 184 LEU A N 1
ATOM 1358 C CA . LEU A 1 184 ? -16.448 -1.851 4.272 1.00 96.88 184 LEU A CA 1
ATOM 1359 C C . LEU A 1 184 ? -14.994 -2.315 4.116 1.00 96.88 184 LEU A C 1
ATOM 1361 O O . LEU A 1 184 ? -14.538 -2.552 3.004 1.00 96.88 184 LEU A O 1
ATOM 1365 N N . ILE A 1 185 ? -14.273 -2.502 5.223 1.00 97.06 185 ILE A N 1
ATOM 1366 C CA . ILE A 1 185 ? -12.883 -2.981 5.206 1.00 97.06 185 ILE A CA 1
ATOM 1367 C C . ILE A 1 185 ? -12.794 -4.415 4.661 1.00 97.06 185 ILE A C 1
ATOM 1369 O O . ILE A 1 185 ? -11.856 -4.726 3.938 1.00 97.06 185 ILE A O 1
ATOM 1373 N N . HIS A 1 186 ? -13.781 -5.273 4.934 1.00 95.56 186 HIS A N 1
ATOM 1374 C CA . HIS A 1 186 ? -13.851 -6.628 4.372 1.00 95.56 186 HIS A CA 1
ATOM 1375 C C . HIS A 1 186 ? -14.031 -6.668 2.850 1.00 95.56 186 HIS A C 1
ATOM 1377 O O . HIS A 1 186 ? -13.761 -7.697 2.239 1.00 95.56 186 HIS A O 1
ATOM 1383 N N . GLN A 1 187 ? -14.494 -5.577 2.238 1.00 96.06 187 GLN A N 1
ATOM 1384 C CA . GLN A 1 187 ? -14.638 -5.479 0.785 1.00 96.06 187 GLN A CA 1
ATOM 1385 C C . GLN A 1 187 ? -13.335 -5.064 0.094 1.00 96.06 187 GLN A C 1
ATOM 1387 O O . GLN A 1 187 ? -13.260 -5.118 -1.134 1.00 96.06 187 GLN A O 1
ATOM 1392 N N . LEU A 1 188 ? -12.321 -4.647 0.861 1.00 96.12 188 LEU A N 1
ATOM 1393 C CA . LEU A 1 188 ? -11.025 -4.274 0.314 1.00 96.12 188 LEU A CA 1
ATOM 1394 C C . LEU A 1 188 ? -10.311 -5.496 -0.265 1.00 96.12 188 LEU A C 1
ATOM 1396 O O . LEU A 1 188 ? -10.320 -6.583 0.311 1.00 96.12 188 LEU A O 1
ATOM 1400 N N . ARG A 1 189 ? -9.651 -5.295 -1.401 1.00 94.88 189 ARG A N 1
ATOM 1401 C CA . ARG A 1 189 ? -8.876 -6.306 -2.121 1.00 94.88 189 ARG A CA 1
ATOM 1402 C C . ARG A 1 189 ? -7.393 -5.962 -2.104 1.00 94.88 189 ARG A C 1
ATOM 1404 O O . ARG A 1 189 ? -6.988 -4.846 -1.786 1.00 94.88 189 ARG A O 1
ATOM 1411 N N . ILE A 1 190 ? -6.571 -6.934 -2.490 1.00 93.81 190 ILE A N 1
ATOM 1412 C CA . ILE A 1 190 ? -5.147 -6.699 -2.741 1.00 93.81 190 ILE A CA 1
ATOM 1413 C C . ILE A 1 190 ? -5.009 -5.578 -3.782 1.00 93.81 190 ILE A C 1
ATOM 1415 O O . ILE A 1 190 ? -5.717 -5.579 -4.791 1.00 93.81 190 ILE A O 1
ATOM 1419 N N . HIS A 1 191 ? -4.101 -4.639 -3.516 1.00 92.38 191 HIS A N 1
ATOM 1420 C CA . HIS A 1 191 ? -3.882 -3.398 -4.264 1.00 92.38 191 HIS A CA 1
ATOM 1421 C C . HIS A 1 191 ? -4.950 -2.307 -4.133 1.00 92.38 191 HIS A C 1
ATOM 1423 O O . HIS A 1 191 ? -4.804 -1.261 -4.766 1.00 92.38 191 HIS A O 1
ATOM 1429 N N . ASP A 1 192 ? -5.983 -2.484 -3.307 1.00 94.50 192 ASP A N 1
ATOM 1430 C CA . ASP A 1 192 ? -6.829 -1.347 -2.954 1.00 94.50 192 ASP A CA 1
ATOM 1431 C C . ASP A 1 192 ? -6.066 -0.390 -2.023 1.00 94.50 192 ASP A C 1
ATOM 1433 O O . ASP A 1 192 ? -5.228 -0.790 -1.204 1.00 94.50 192 ASP A O 1
ATOM 1437 N N . PHE A 1 193 ? -6.366 0.898 -2.169 1.00 95.31 193 PHE A N 1
ATOM 1438 C CA . PHE A 1 193 ? -5.771 1.967 -1.379 1.00 95.31 193 PHE A CA 1
ATOM 1439 C C . PHE A 1 193 ? -6.615 2.276 -0.144 1.00 95.31 193 PHE A C 1
ATOM 1441 O O . PHE A 1 193 ? -7.849 2.236 -0.179 1.00 95.31 193 PHE A O 1
ATOM 1448 N N . ALA A 1 194 ? -5.942 2.619 0.949 1.00 97.06 194 ALA A N 1
ATOM 1449 C CA . ALA A 1 194 ? -6.570 3.001 2.203 1.00 97.06 194 ALA A CA 1
ATOM 1450 C C . ALA A 1 194 ? -5.712 4.016 2.962 1.00 97.06 194 ALA A C 1
ATOM 1452 O O . ALA A 1 194 ? -4.488 4.062 2.839 1.00 97.06 194 ALA A O 1
ATOM 1453 N N . TRP A 1 195 ? -6.365 4.791 3.819 1.00 97.50 195 TRP A N 1
ATOM 1454 C CA . TRP A 1 195 ? -5.698 5.634 4.799 1.00 97.50 195 TRP A CA 1
ATOM 1455 C C . TRP A 1 195 ? -5.442 4.835 6.070 1.00 97.50 195 TRP A C 1
ATOM 1457 O O . TRP A 1 195 ? -6.370 4.274 6.660 1.00 97.50 195 TRP A O 1
ATOM 1467 N N . ILE A 1 196 ? -4.189 4.819 6.519 1.00 97.75 196 ILE A N 1
ATOM 1468 C CA . ILE A 1 196 ? -3.748 4.021 7.662 1.00 97.75 196 ILE A CA 1
ATOM 1469 C C . ILE A 1 196 ? -3.224 4.911 8.783 1.00 97.75 196 ILE A C 1
ATOM 1471 O O . ILE A 1 196 ? -2.355 5.753 8.571 1.00 97.75 196 ILE A O 1
ATOM 1475 N N . LEU A 1 197 ? -3.719 4.694 10.002 1.00 97.50 197 LEU A N 1
ATOM 1476 C CA . LEU A 1 197 ? -3.266 5.416 11.188 1.00 97.50 197 LEU A CA 1
ATOM 1477 C C . LEU A 1 197 ? -1.909 4.880 11.672 1.00 97.50 197 LEU A C 1
ATOM 1479 O O . LEU A 1 197 ? -1.768 3.715 12.074 1.00 97.50 197 LEU A O 1
ATOM 1483 N N . ARG A 1 198 ? -0.896 5.746 11.682 1.00 95.62 198 ARG A N 1
ATOM 1484 C CA . ARG A 1 198 ? 0.446 5.443 12.196 1.00 95.62 198 ARG A CA 1
ATOM 1485 C C . ARG A 1 198 ? 0.529 5.606 13.713 1.00 95.62 198 ARG A C 1
ATOM 1487 O O . ARG A 1 198 ? -0.344 6.173 14.368 1.00 95.62 198 ARG A O 1
ATOM 1494 N N . SER A 1 199 ? 1.621 5.105 14.293 1.00 93.12 199 SER A N 1
ATOM 1495 C CA . SER A 1 199 ? 1.945 5.330 15.710 1.00 93.12 199 SER A CA 1
ATOM 1496 C C . SER A 1 199 ? 2.163 6.812 16.029 1.00 93.12 199 SER A C 1
ATOM 1498 O O . SER A 1 199 ? 1.848 7.221 17.143 1.00 93.12 199 SER A O 1
ATOM 1500 N N . SER A 1 200 ? 2.603 7.612 15.046 1.00 93.69 200 SER A N 1
ATOM 1501 C CA . SER A 1 200 ? 2.685 9.080 15.127 1.00 93.69 200 SER A CA 1
ATOM 1502 C C . SER A 1 200 ? 1.321 9.771 15.233 1.00 93.69 200 SER A C 1
ATOM 1504 O O . SER A 1 200 ? 1.277 10.974 15.440 1.00 93.69 200 SER A O 1
ATOM 1506 N N . ARG A 1 201 ? 0.210 9.019 15.148 1.00 95.38 201 ARG A N 1
ATOM 1507 C CA . ARG A 1 201 ? -1.177 9.517 15.082 1.00 95.38 201 ARG A CA 1
ATOM 1508 C C . ARG A 1 201 ? -1.531 10.246 13.787 1.00 95.38 201 ARG A C 1
ATOM 1510 O O . ARG A 1 201 ? -2.601 10.839 13.707 1.00 95.38 201 ARG A O 1
ATOM 1517 N N . GLU A 1 202 ? -0.694 10.123 12.768 1.00 95.62 202 GLU A N 1
ATOM 1518 C CA . GLU A 1 202 ? -0.965 10.643 11.431 1.00 95.62 202 GLU A CA 1
ATOM 1519 C C . GLU A 1 202 ? -1.601 9.567 10.552 1.00 95.62 202 GLU A C 1
ATOM 1521 O O . GLU A 1 202 ? -1.297 8.375 10.680 1.00 95.62 202 GLU A O 1
ATOM 1526 N N . TRP A 1 203 ? -2.488 9.996 9.658 1.00 97.06 203 TRP A N 1
ATOM 1527 C CA . TRP A 1 203 ? -3.061 9.147 8.621 1.00 97.06 203 TRP A CA 1
ATOM 1528 C C . TRP A 1 203 ? -2.181 9.217 7.382 1.00 97.06 203 TRP A C 1
ATOM 1530 O O . TRP A 1 203 ? -1.957 10.309 6.865 1.00 97.06 203 TRP A O 1
ATOM 1540 N N . THR A 1 204 ? -1.716 8.065 6.908 1.00 96.69 204 THR A N 1
ATOM 1541 C CA . THR A 1 204 ? -0.884 7.969 5.704 1.00 96.69 204 THR A CA 1
ATOM 1542 C C . THR A 1 204 ? -1.552 7.147 4.624 1.00 96.69 204 THR A C 1
ATOM 1544 O O . THR A 1 204 ? -2.185 6.130 4.930 1.00 96.69 204 THR A O 1
ATOM 1547 N N . TYR A 1 205 ? -1.376 7.572 3.380 1.00 96.69 205 TYR A N 1
ATOM 1548 C CA . TYR A 1 205 ? -1.820 6.838 2.207 1.00 96.69 205 TYR A CA 1
ATOM 1549 C C . TYR A 1 205 ? -1.001 5.555 2.039 1.00 96.69 205 TYR A C 1
ATOM 1551 O O . TYR A 1 205 ? 0.231 5.573 2.122 1.00 96.69 205 TYR A O 1
ATOM 1559 N N . ALA A 1 206 ? -1.687 4.427 1.872 1.00 96.56 206 ALA A N 1
ATOM 1560 C CA . ALA A 1 206 ? -1.071 3.111 1.795 1.00 96.56 206 ALA A CA 1
ATOM 1561 C C . ALA A 1 206 ? -1.855 2.182 0.864 1.00 96.56 206 ALA A C 1
ATOM 1563 O O . ALA A 1 206 ? -3.044 2.383 0.607 1.00 96.56 206 ALA A O 1
ATOM 1564 N N . ILE A 1 207 ? -1.189 1.124 0.408 1.00 96.00 207 ILE A N 1
ATOM 1565 C CA . ILE A 1 207 ? -1.761 0.100 -0.470 1.00 96.00 207 ILE A CA 1
ATOM 1566 C C . ILE A 1 207 ? -1.756 -1.262 0.223 1.00 96.00 207 ILE A C 1
ATOM 1568 O O . ILE A 1 207 ? -0.818 -1.599 0.952 1.00 96.00 207 ILE A O 1
ATOM 1572 N N . ILE A 1 208 ? -2.810 -2.052 0.024 1.00 97.12 208 ILE A N 1
ATOM 1573 C CA . ILE A 1 208 ? -2.889 -3.414 0.564 1.00 97.12 208 ILE A CA 1
ATOM 1574 C C . ILE A 1 208 ? -1.915 -4.322 -0.184 1.00 97.12 208 ILE A C 1
ATOM 1576 O O . ILE A 1 208 ? -2.007 -4.463 -1.404 1.00 97.12 208 ILE A O 1
ATOM 1580 N N . ALA A 1 209 ? -1.018 -4.963 0.569 1.00 94.94 209 ALA A N 1
ATOM 1581 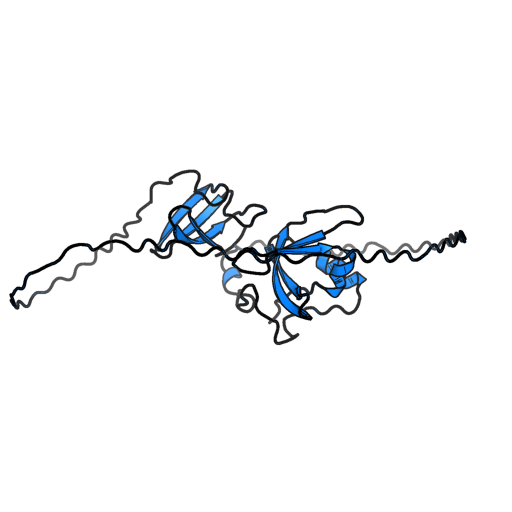C CA . ALA A 1 209 ? -0.054 -5.925 0.050 1.00 94.94 209 ALA A CA 1
ATOM 1582 C C . ALA A 1 209 ? -0.656 -7.333 -0.027 1.00 94.94 209 ALA A C 1
ATOM 1584 O O . ALA A 1 209 ? -0.641 -7.964 -1.078 1.00 94.94 209 ALA A O 1
ATOM 1585 N N . ASP A 1 210 ? -1.179 -7.824 1.098 1.00 95.44 210 ASP A N 1
ATOM 1586 C CA . ASP A 1 210 ? -1.774 -9.153 1.238 1.00 95.44 210 ASP A CA 1
ATOM 1587 C C . ASP A 1 210 ? -2.573 -9.290 2.553 1.00 95.44 210 ASP A C 1
ATOM 1589 O O . ASP A 1 210 ? -2.639 -8.377 3.390 1.00 95.44 210 ASP A O 1
ATOM 1593 N N . PHE A 1 211 ? -3.167 -10.473 2.727 1.00 94.75 211 PHE A N 1
ATOM 1594 C CA . PHE A 1 211 ? -3.910 -10.901 3.908 1.00 94.75 211 PHE A CA 1
ATOM 1595 C C . PHE A 1 211 ? -3.170 -12.081 4.559 1.00 94.75 211 PHE A C 1
ATOM 1597 O O . PHE A 1 211 ? -3.506 -13.234 4.310 1.00 94.75 211 PHE A O 1
ATOM 1604 N N . PRO A 1 212 ? -2.120 -11.837 5.367 1.00 84.62 212 PRO A N 1
ATOM 1605 C CA . PRO A 1 212 ? -1.262 -12.912 5.874 1.00 84.62 212 PRO A CA 1
ATOM 1606 C C . PRO A 1 212 ? -2.007 -13.938 6.740 1.00 84.62 212 PRO A C 1
ATOM 1608 O O . PRO A 1 212 ? -1.549 -15.069 6.876 1.00 84.62 212 PRO A O 1
ATOM 1611 N N . VAL A 1 213 ? -3.137 -13.548 7.337 1.00 89.88 213 VAL A N 1
ATOM 1612 C CA . VAL A 1 213 ? -4.036 -14.447 8.064 1.00 89.88 213 VAL A CA 1
ATOM 1613 C C . VAL A 1 213 ? -5.469 -14.106 7.671 1.00 89.88 213 VAL A C 1
ATOM 1615 O O . VAL A 1 213 ? -5.938 -13.006 7.969 1.00 89.88 213 VAL A O 1
ATOM 1618 N N . GLU A 1 214 ? -6.159 -15.046 7.027 1.00 83.31 214 GLU A N 1
ATOM 1619 C CA . GLU A 1 214 ? -7.519 -14.851 6.497 1.00 83.31 214 GLU A CA 1
ATOM 1620 C C . GLU A 1 214 ? -8.625 -15.415 7.405 1.00 83.31 214 GLU A C 1
ATOM 1622 O O . GLU A 1 214 ? -9.789 -15.052 7.251 1.00 83.31 214 GLU A O 1
ATOM 1627 N N . SER A 1 215 ? -8.286 -16.254 8.393 1.00 85.06 215 SER A N 1
ATOM 1628 C CA . SER A 1 215 ? -9.271 -16.914 9.263 1.00 85.06 215 SER A CA 1
ATOM 1629 C C . SER A 1 215 ? -8.914 -16.859 10.751 1.00 85.06 215 SER A C 1
ATOM 1631 O O . SER A 1 215 ? -7.750 -16.999 11.122 1.00 85.06 215 SER A O 1
ATOM 1633 N N . GLY A 1 216 ? -9.934 -16.741 11.606 1.00 89.56 216 GLY A N 1
ATOM 1634 C CA . GLY A 1 216 ? -9.816 -16.822 13.067 1.00 89.56 216 GLY A CA 1
ATOM 1635 C C . GLY A 1 216 ? -9.715 -15.467 13.777 1.00 89.56 216 GLY A C 1
ATOM 1636 O O . GLY A 1 216 ? -10.039 -14.421 13.226 1.00 89.56 216 GLY A O 1
ATOM 1637 N N . GLU A 1 217 ? -9.267 -15.472 15.032 1.00 86.88 217 GLU A N 1
ATOM 1638 C CA . GLU A 1 217 ? -9.102 -14.242 15.831 1.00 86.88 217 GLU A CA 1
ATOM 1639 C C . GLU A 1 217 ? -7.871 -13.415 15.418 1.00 86.88 217 GLU A C 1
ATOM 1641 O O . GLU A 1 217 ? -7.713 -12.252 15.805 1.00 86.88 217 GLU A O 1
ATOM 1646 N N . GLU A 1 218 ? -6.985 -14.012 14.621 1.00 92.94 218 GLU A N 1
ATOM 1647 C CA . GLU A 1 218 ? -5.714 -13.422 14.205 1.00 92.94 218 GLU A CA 1
ATOM 1648 C C . GLU A 1 218 ? -5.749 -12.813 12.803 1.00 92.94 218 GLU A C 1
ATOM 1650 O O . GLU A 1 218 ? -4.701 -12.431 12.277 1.00 92.94 218 GLU A O 1
ATOM 1655 N N . VAL A 1 219 ? -6.946 -12.670 12.223 1.00 95.56 219 VAL A N 1
ATOM 1656 C CA . VAL A 1 219 ? -7.135 -12.059 10.906 1.00 95.56 219 VAL A CA 1
ATOM 1657 C C . VAL A 1 219 ? -6.415 -10.713 10.851 1.00 95.56 219 VAL A C 1
ATOM 1659 O O . VAL A 1 219 ? -6.543 -9.862 11.744 1.00 95.56 219 VAL A O 1
ATOM 1662 N N . SER A 1 220 ? -5.598 -10.534 9.818 1.00 97.25 220 SER A N 1
ATOM 1663 C CA . SER A 1 220 ? -4.769 -9.345 9.673 1.00 97.25 220 SER A CA 1
ATOM 1664 C C . SER A 1 220 ? -4.543 -8.970 8.216 1.00 97.25 220 SER A C 1
ATOM 1666 O O . SER A 1 220 ? -4.579 -9.815 7.329 1.00 97.25 220 SER A O 1
ATOM 1668 N N . ILE A 1 221 ? -4.324 -7.676 7.987 1.00 97.62 221 ILE A N 1
ATOM 1669 C CA . ILE A 1 221 ? -4.017 -7.100 6.673 1.00 97.62 221 ILE A CA 1
ATOM 1670 C C . ILE A 1 221 ? -2.632 -6.476 6.756 1.00 97.62 221 ILE A C 1
ATOM 1672 O O . ILE A 1 221 ? -2.334 -5.781 7.738 1.00 97.62 221 ILE A O 1
ATOM 1676 N N . ARG A 1 222 ? -1.797 -6.696 5.738 1.00 97.69 222 ARG A N 1
ATOM 1677 C CA . ARG A 1 222 ? -0.513 -6.009 5.586 1.00 97.69 222 ARG A CA 1
ATOM 1678 C C . ARG A 1 222 ? -0.635 -4.913 4.535 1.00 97.69 222 ARG A C 1
ATOM 1680 O O . ARG A 1 222 ? -1.106 -5.140 3.426 1.00 97.69 222 ARG A O 1
ATOM 1687 N N . PHE A 1 223 ? -0.166 -3.727 4.890 1.00 97.81 223 PHE A N 1
ATOM 1688 C CA . PHE A 1 223 ? -0.117 -2.561 4.015 1.00 97.81 223 PHE A CA 1
ATOM 1689 C C . PHE A 1 223 ? 1.330 -2.230 3.676 1.00 97.81 223 PHE A C 1
ATOM 1691 O O . PHE A 1 223 ? 2.178 -2.303 4.567 1.00 97.81 223 PHE A O 1
ATOM 1698 N N . VAL A 1 224 ? 1.604 -1.818 2.439 1.00 96.38 224 VAL A N 1
ATOM 1699 C CA . VAL A 1 224 ? 2.839 -1.108 2.084 1.00 96.38 224 VAL A CA 1
ATOM 1700 C C . VAL A 1 224 ? 2.612 0.372 2.360 1.00 96.38 224 VAL A C 1
ATOM 1702 O O . VAL A 1 224 ? 1.668 0.966 1.839 1.00 96.38 224 VAL A O 1
ATOM 1705 N N . ILE A 1 225 ? 3.441 0.943 3.230 1.00 95.12 225 ILE A N 1
ATOM 1706 C CA . ILE A 1 225 ? 3.284 2.323 3.705 1.00 95.12 225 ILE A CA 1
ATOM 1707 C C . ILE A 1 225 ? 4.248 3.297 3.034 1.00 95.12 225 ILE A C 1
ATOM 1709 O O . ILE A 1 225 ? 4.030 4.496 3.149 1.00 95.12 225 ILE A O 1
ATOM 1713 N N . ASP A 1 226 ? 5.304 2.811 2.374 1.00 93.06 226 ASP A N 1
ATOM 1714 C CA . ASP A 1 226 ? 6.264 3.654 1.668 1.00 93.06 226 ASP A CA 1
ATOM 1715 C C . ASP A 1 226 ? 6.802 3.021 0.379 1.00 93.06 226 ASP A C 1
ATOM 1717 O O . ASP A 1 226 ? 6.618 1.836 0.105 1.00 93.06 226 ASP A O 1
ATOM 1721 N N . LYS A 1 227 ? 7.507 3.837 -0.407 1.00 87.69 227 LYS A N 1
ATOM 1722 C CA . LYS A 1 227 ? 8.170 3.415 -1.649 1.00 87.69 227 LYS A CA 1
ATOM 1723 C C . LYS A 1 227 ? 9.385 2.501 -1.447 1.00 87.69 227 LYS A C 1
ATOM 1725 O O . LYS A 1 227 ? 9.876 1.932 -2.412 1.00 87.69 227 LYS A O 1
ATOM 1730 N N . PHE A 1 228 ? 9.887 2.376 -0.219 1.00 87.25 228 PHE A N 1
ATOM 1731 C CA . PHE A 1 228 ? 11.006 1.492 0.117 1.00 87.25 228 PHE A CA 1
ATOM 1732 C C . PHE A 1 228 ? 10.533 0.085 0.509 1.00 87.25 228 PHE A C 1
ATOM 1734 O O . PHE A 1 228 ? 11.354 -0.773 0.828 1.00 87.25 228 PHE A O 1
ATOM 1741 N N . GLY A 1 229 ? 9.220 -0.163 0.484 1.00 86.19 229 GLY A N 1
ATOM 1742 C CA . GLY A 1 229 ? 8.634 -1.446 0.846 1.00 86.19 229 GLY A CA 1
ATOM 1743 C C . GLY A 1 229 ? 8.464 -1.641 2.352 1.00 86.19 229 GLY A C 1
ATOM 1744 O O . GLY A 1 229 ? 8.243 -2.769 2.794 1.00 86.19 229 GLY A O 1
ATOM 1745 N N . SER A 1 230 ? 8.537 -0.583 3.167 1.00 93.56 230 SER A N 1
ATOM 1746 C CA . SER A 1 230 ? 8.141 -0.678 4.571 1.00 93.56 230 SER A CA 1
ATOM 1747 C C . SER A 1 230 ? 6.679 -1.088 4.651 1.00 93.56 230 SER A C 1
ATOM 1749 O O . SER A 1 230 ? 5.817 -0.557 3.944 1.00 93.56 230 SER A O 1
ATOM 1751 N N . THR A 1 231 ? 6.385 -2.021 5.554 1.00 96.00 231 THR A N 1
ATOM 1752 C CA . THR A 1 231 ? 5.035 -2.556 5.718 1.00 96.00 231 THR A CA 1
ATOM 1753 C C . THR A 1 231 ? 4.489 -2.356 7.124 1.00 96.00 231 THR A C 1
ATOM 1755 O O . THR A 1 231 ? 5.223 -2.193 8.101 1.00 96.00 231 THR A O 1
ATOM 1758 N N . LYS A 1 232 ? 3.160 -2.374 7.238 1.00 95.81 232 LYS A N 1
ATOM 1759 C CA . LYS A 1 232 ? 2.441 -2.365 8.510 1.00 95.81 232 LYS A CA 1
ATOM 1760 C C . LYS A 1 232 ? 1.361 -3.435 8.496 1.00 95.81 232 LYS A C 1
ATOM 1762 O O . LYS A 1 232 ? 0.462 -3.395 7.664 1.00 95.81 232 LYS A O 1
ATOM 1767 N N . THR A 1 233 ? 1.414 -4.337 9.467 1.00 97.06 233 THR A N 1
ATOM 1768 C CA . THR A 1 233 ? 0.375 -5.352 9.664 1.00 97.06 233 THR A CA 1
ATOM 1769 C C . THR A 1 233 ? -0.601 -4.901 10.744 1.00 97.06 233 THR A C 1
ATOM 1771 O O . THR A 1 233 ? -0.198 -4.544 11.855 1.00 97.06 233 THR A O 1
ATOM 1774 N N . LEU A 1 234 ? -1.896 -4.915 10.434 1.00 97.44 234 LEU A N 1
ATOM 1775 C CA . LEU A 1 234 ? -2.970 -4.559 11.357 1.00 97.44 234 LEU A CA 1
ATOM 1776 C C . LEU A 1 234 ? -3.853 -5.772 11.639 1.00 97.44 234 LEU A C 1
ATOM 1778 O O . LEU A 1 234 ? -4.390 -6.378 10.716 1.00 97.44 234 LEU A O 1
ATOM 1782 N N . LYS A 1 235 ? -4.045 -6.089 12.924 1.00 96.75 235 LYS A N 1
ATOM 1783 C CA . LYS A 1 235 ? -4.994 -7.118 13.383 1.00 96.75 235 LYS A CA 1
ATOM 1784 C C . LYS A 1 235 ? -6.436 -6.608 13.313 1.00 96.75 235 LYS A C 1
ATOM 1786 O O . LYS A 1 235 ? -6.664 -5.427 13.584 1.00 96.75 235 LYS A O 1
ATOM 1791 N N . MET A 1 236 ? -7.393 -7.503 13.064 1.00 95.88 236 MET A N 1
ATOM 1792 C CA . MET A 1 236 ? -8.820 -7.199 12.871 1.00 95.88 236 MET A CA 1
ATOM 1793 C C . MET A 1 236 ? -9.421 -6.310 13.964 1.00 95.88 236 MET A C 1
ATOM 1795 O O . MET A 1 236 ? -10.095 -5.325 13.671 1.00 95.88 236 MET A O 1
ATOM 1799 N N . LYS A 1 237 ? -9.066 -6.556 15.232 1.00 96.00 237 LYS A N 1
ATOM 1800 C CA . LYS A 1 237 ? -9.491 -5.733 16.383 1.00 96.00 237 LYS A CA 1
ATOM 1801 C C . LYS A 1 237 ? -9.121 -4.243 16.296 1.00 96.00 237 LYS A C 1
ATOM 1803 O O . LYS A 1 237 ? -9.607 -3.438 17.086 1.00 96.00 237 LYS A O 1
ATOM 1808 N N . HIS A 1 238 ? -8.213 -3.868 15.397 1.00 97.19 238 HIS A N 1
ATOM 1809 C CA . HIS A 1 238 ? -7.769 -2.491 15.190 1.00 97.19 238 HIS A CA 1
ATOM 1810 C C . HIS A 1 238 ? -8.250 -1.889 13.870 1.00 97.19 238 HIS A C 1
ATOM 1812 O O . HIS A 1 238 ? -8.062 -0.693 13.668 1.00 97.19 238 HIS A O 1
ATOM 1818 N N . TRP A 1 239 ? -8.879 -2.669 12.990 1.00 97.19 239 TRP A N 1
ATOM 1819 C CA . TRP A 1 239 ? -9.237 -2.231 11.642 1.00 97.19 239 TRP A CA 1
ATOM 1820 C C . TRP A 1 239 ? -10.154 -1.012 11.644 1.00 97.19 239 TRP A C 1
ATOM 1822 O O . TRP A 1 239 ? -9.765 0.022 11.115 1.00 97.19 239 TRP A O 1
ATOM 1832 N N . ALA A 1 240 ? -11.289 -1.074 12.347 1.00 97.38 240 ALA A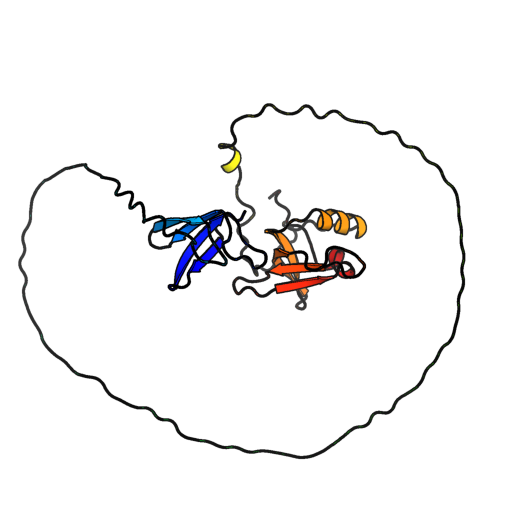 N 1
ATOM 1833 C CA . ALA A 1 240 ? -12.247 0.036 12.419 1.00 97.38 240 ALA A CA 1
ATOM 1834 C C . ALA A 1 240 ? -11.645 1.354 12.944 1.00 97.38 240 ALA A C 1
ATOM 1836 O O . ALA A 1 240 ? -12.147 2.433 12.651 1.00 97.38 240 ALA A O 1
ATOM 1837 N N . LYS A 1 241 ? -10.567 1.281 13.738 1.00 97.44 241 LYS A N 1
ATOM 1838 C CA . LYS A 1 241 ? -9.895 2.458 14.304 1.00 97.44 241 LYS A CA 1
ATOM 1839 C C . LYS A 1 241 ? -8.748 2.967 13.435 1.00 97.44 241 LYS A C 1
ATOM 1841 O O . LYS A 1 241 ? -8.461 4.161 13.459 1.00 97.44 241 LYS A O 1
ATOM 1846 N N . CYS A 1 242 ? -8.049 2.067 12.750 1.00 97.88 242 CYS A N 1
ATOM 1847 C CA . CYS A 1 242 ? -6.770 2.358 12.106 1.00 97.88 242 CYS A CA 1
ATOM 1848 C C . CYS A 1 242 ? -6.833 2.372 10.579 1.00 97.88 242 CYS A C 1
ATOM 1850 O O . CYS A 1 242 ? -5.820 2.696 9.969 1.00 97.88 242 CYS A O 1
ATOM 1852 N N . ILE A 1 243 ? -7.966 2.013 9.975 1.00 97.94 243 ILE A N 1
ATOM 1853 C CA . ILE A 1 243 ? -8.151 1.945 8.525 1.00 97.94 243 ILE A CA 1
ATOM 1854 C C . ILE A 1 243 ? -9.348 2.821 8.157 1.00 97.94 243 ILE A C 1
ATOM 1856 O O . ILE A 1 243 ? -10.411 2.713 8.766 1.00 97.94 243 ILE A O 1
ATOM 1860 N N . ARG A 1 244 ? -9.174 3.682 7.155 1.00 97.69 244 ARG A N 1
ATOM 1861 C CA . ARG A 1 244 ? -10.253 4.439 6.510 1.00 97.69 244 ARG A CA 1
ATOM 1862 C C . ARG A 1 244 ? -10.168 4.231 5.006 1.00 97.69 244 ARG A C 1
ATOM 1864 O O . ARG A 1 244 ? -9.073 4.216 4.446 1.00 97.69 244 ARG A O 1
ATOM 1871 N N . LEU A 1 245 ? -11.317 4.061 4.362 1.00 96.75 245 LEU A N 1
ATOM 1872 C CA . LEU A 1 245 ? -11.375 3.898 2.914 1.00 96.75 245 LEU A CA 1
ATOM 1873 C C . LEU A 1 245 ? -11.129 5.249 2.230 1.00 96.75 245 LEU A C 1
ATOM 1875 O O . LEU A 1 245 ? -11.433 6.305 2.793 1.00 96.75 245 LEU A O 1
ATOM 1879 N N . VAL A 1 246 ? -10.566 5.198 1.025 1.00 95.38 246 VAL A N 1
ATOM 1880 C CA . VAL A 1 246 ? -10.361 6.375 0.173 1.00 95.38 246 VAL A CA 1
ATOM 1881 C C . VAL A 1 246 ? -11.684 6.727 -0.495 1.00 95.38 246 VAL A C 1
ATOM 1883 O O . VAL A 1 246 ? -12.299 5.869 -1.131 1.00 95.38 246 VAL A O 1
ATOM 1886 N N . ASP A 1 247 ? -12.118 7.976 -0.350 1.00 93.75 247 ASP A N 1
ATOM 1887 C CA . ASP A 1 247 ? -13.257 8.497 -1.104 1.00 93.75 247 ASP A CA 1
ATOM 1888 C C . ASP A 1 247 ? -12.797 8.898 -2.513 1.00 93.75 247 ASP A C 1
ATOM 1890 O O . ASP A 1 247 ? -11.858 9.680 -2.657 1.00 93.75 247 ASP A O 1
ATOM 1894 N N . LYS A 1 248 ? -13.436 8.327 -3.539 1.00 85.94 248 LYS A N 1
ATOM 1895 C CA . LYS A 1 248 ? -13.118 8.547 -4.963 1.00 85.94 248 LYS A CA 1
ATOM 1896 C C . LYS A 1 248 ? -14.110 9.484 -5.657 1.00 85.94 248 LYS A C 1
ATOM 1898 O O . LYS A 1 248 ? -14.079 9.598 -6.874 1.00 85.94 248 LYS A O 1
ATOM 1903 N N . SER A 1 249 ? -15.042 10.080 -4.918 1.00 84.12 249 SER A N 1
ATOM 1904 C CA . SER A 1 249 ? -16.099 10.934 -5.478 1.00 84.12 249 SER A CA 1
ATOM 1905 C C . SER A 1 249 ? -15.668 12.386 -5.742 1.00 84.12 249 SER A C 1
ATOM 1907 O O . SER A 1 249 ? -16.508 13.231 -6.059 1.00 84.12 249 SER A O 1
ATOM 1909 N N . HIS A 1 250 ? -14.378 12.687 -5.595 1.00 64.50 250 HIS A N 1
ATOM 1910 C CA . HIS A 1 250 ? -13.795 14.024 -5.653 1.00 64.50 250 HIS A CA 1
ATOM 1911 C C . HIS A 1 250 ? -12.593 14.064 -6.574 1.00 64.50 250 HIS A C 1
ATOM 1913 O O . HIS A 1 250 ? -12.450 15.130 -7.207 1.00 64.50 250 HIS A O 1
#

Mean predicted aligned error: 18.93 Å